Protein AF-A0A2N3F116-F1 (afdb_monomer)

Radius of gyration: 20.77 Å; Cα contacts (8 Å, |Δi|>4): 247; chains: 1; bounding box: 47×61×63 Å

Solvent-accessible surface area (backbone atoms only — not comparable to full-atom values): 10596 Å² total; per-residue (Å²): 145,84,86,78,88,80,83,72,80,72,79,76,73,74,60,69,67,58,58,52,52,49,52,51,50,49,50,43,47,51,48,24,43,50,62,25,57,58,68,47,67,76,59,80,84,47,73,69,34,50,51,39,58,52,40,25,71,45,56,71,64,61,34,40,56,50,24,73,76,51,94,42,44,44,49,46,42,52,53,43,27,62,46,29,78,76,48,43,89,44,69,53,40,49,18,46,56,23,29,52,32,34,40,49,26,25,55,38,35,22,53,29,32,32,72,78,69,36,66,68,51,5,53,51,45,19,48,51,48,39,69,29,68,66,53,38,52,32,6,38,31,51,49,40,63,24,48,27,53,26,22,49,38,39,18,55,34,12,49,57,39,30,78,75,68,59,44,72,70,25,50,49,41,19,54,54,22,45,53,50,13,44,32,27,28,65,74,43,53,57,55,56,50,52,54,52,51,52,51,52,55,56,60,73,76,108

pLDDT: mean 92.96, std 12.32, range [46.56, 98.88]

Mean predicted aligned error: 5.75 Å

Sequence (206 aa):
MIEQDIVTKRQAKSPPYKAVTLALLVAILLLAFGLRVYRLEAQSVWWDEGLAAWAARQDLISSTLWCASDVHPPLYFWMLHFWRLVSGDSEFGLRFLSVGFGVLAVAALYRLGYALADRPTGILAALLLATARFALWWSQEMRMYILAALLATLSLWGLARIWRRGQTRDWALYVVSTIAALYTLYLSVSVLVIENLFVLLLLRRR

Foldseek 3Di:
DPPDDPPPPPPPPDPPVVVVLVVLLVVLLVLLLCLLLVCLVVDDQDDVLVVLLVLLVDPQVVSQVVCVVDQWFRLLSPVLNVQCVPQPSDSSSLLQVLSVLLSLLLVLQLLLLCLVDHNVSSSVRSNCSSPPPVSSVSSSGSALPSVLSNLLSQLSSLLSCCVVPVDPVSVCSNVVSLVSSCNRHVCSVVSVVVSVVVVVVVVVVD

Secondary structure (DSSP, 8-state):
---STT------PPPHHHHHHHHHHHHHHHHHHHHHHTTTTSS---HHHHHHHHHTTS-HHHHHHHHHTSSS-SHHHHHHHHHHHHH-S-HHHHHHHHHHHHHHHHHHHHHHHHHHS-HHHHHHHHHHHHH-HHHHHHHHSSSSHHHHHHHHHHHHHHHHHHHHH--HHHHHHHHHHHHHHHTT-GGGHHHHHHHHHHHHHHHHT-

Structure (mmCIF, N/CA/C/O backbone):
data_AF-A0A2N3F116-F1
#
_entry.id   AF-A0A2N3F116-F1
#
loop_
_atom_site.group_PDB
_atom_site.id
_atom_site.type_symbol
_atom_site.label_atom_id
_atom_site.label_alt_id
_atom_site.label_comp_id
_atom_site.label_asym_id
_atom_site.label_entity_id
_atom_site.label_seq_id
_atom_site.pdbx_PDB_ins_code
_atom_site.Cartn_x
_atom_site.Cartn_y
_atom_site.Cartn_z
_atom_site.occupancy
_atom_site.B_iso_or_equiv
_atom_site.auth_seq_id
_atom_site.auth_comp_id
_atom_site.auth_asym_id
_atom_site.auth_atom_id
_atom_site.pdbx_PDB_model_num
ATOM 1 N N . MET A 1 1 ? -17.902 -44.279 40.296 1.00 46.56 1 MET A N 1
ATOM 2 C CA . MET A 1 1 ? -18.921 -43.801 39.331 1.00 46.56 1 MET A CA 1
ATOM 3 C C . MET A 1 1 ? -18.875 -42.271 39.240 1.00 46.56 1 MET A C 1
ATOM 5 O O . MET A 1 1 ? -19.883 -41.611 39.428 1.00 46.56 1 MET A O 1
ATOM 9 N N . ILE A 1 2 ? -17.683 -41.700 39.030 1.00 49.59 2 ILE A N 1
ATOM 10 C CA . ILE A 1 2 ? -17.437 -40.249 38.938 1.00 49.59 2 ILE A CA 1
ATOM 11 C C . ILE A 1 2 ? -16.247 -40.081 37.983 1.00 49.59 2 ILE A C 1
ATOM 13 O O . ILE A 1 2 ? -15.157 -39.745 38.420 1.00 49.59 2 ILE A O 1
ATOM 17 N N . GLU A 1 3 ? -16.378 -40.478 36.713 1.00 47.84 3 GLU A N 1
ATOM 18 C CA . GLU A 1 3 ? -15.232 -40.366 35.789 1.00 47.84 3 GLU A CA 1
ATOM 19 C C . GLU A 1 3 ? -15.583 -40.414 34.292 1.00 47.84 3 GLU A C 1
ATOM 21 O O . GLU A 1 3 ? -14.821 -40.949 33.493 1.00 47.84 3 GLU A O 1
ATOM 26 N N . GLN A 1 4 ? -16.733 -39.871 33.870 1.00 48.75 4 GLN A N 1
ATOM 27 C CA . GLN A 1 4 ? -17.063 -39.823 32.430 1.00 48.75 4 GLN A CA 1
ATOM 28 C C . GLN A 1 4 ? -17.540 -38.468 31.880 1.00 48.75 4 GLN A C 1
ATOM 30 O O . GLN A 1 4 ? -17.695 -38.338 30.669 1.00 48.75 4 GLN A O 1
ATOM 35 N N . ASP A 1 5 ? -17.646 -37.411 32.690 1.00 50.16 5 ASP A N 1
ATOM 36 C CA . ASP A 1 5 ? -18.239 -36.138 32.231 1.00 50.16 5 ASP A CA 1
ATOM 37 C C . ASP A 1 5 ? -17.260 -35.100 31.641 1.00 50.16 5 ASP A C 1
ATOM 39 O O . ASP A 1 5 ? -17.660 -33.979 31.328 1.00 50.16 5 ASP A O 1
ATOM 43 N N . ILE A 1 6 ? -15.977 -35.427 31.435 1.00 48.91 6 ILE A N 1
ATOM 44 C CA . ILE A 1 6 ? -14.959 -34.405 31.089 1.00 48.91 6 ILE A CA 1
ATOM 45 C C . ILE A 1 6 ? -14.565 -34.365 29.594 1.00 48.91 6 ILE A C 1
ATOM 47 O O . ILE A 1 6 ? -13.941 -33.400 29.151 1.00 48.91 6 ILE A O 1
ATOM 51 N N . VAL A 1 7 ? -14.981 -35.311 28.742 1.00 46.75 7 VAL A N 1
ATOM 52 C CA . VAL A 1 7 ? -14.446 -35.407 27.356 1.00 46.75 7 VAL A CA 1
ATOM 53 C C . VAL A 1 7 ? -15.463 -35.075 26.257 1.00 46.75 7 VAL A C 1
ATOM 55 O O . VAL A 1 7 ? -15.387 -35.583 25.146 1.00 46.75 7 VAL A O 1
ATOM 58 N N . THR A 1 8 ? -16.367 -34.124 26.501 1.00 47.78 8 THR A N 1
ATOM 59 C CA . THR A 1 8 ? -17.127 -33.498 25.402 1.00 47.78 8 THR A CA 1
ATOM 60 C C . THR A 1 8 ? -16.839 -32.004 25.347 1.00 47.78 8 THR A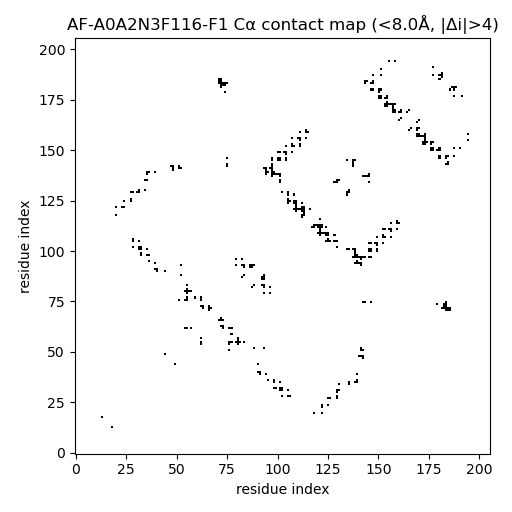 C 1
ATOM 62 O O . THR A 1 8 ? -17.684 -31.162 25.648 1.00 47.78 8 THR A O 1
ATOM 65 N N . LYS A 1 9 ? -15.614 -31.647 24.928 1.00 47.75 9 LYS A N 1
ATOM 66 C CA . LYS A 1 9 ? -15.329 -30.310 24.387 1.00 47.75 9 LYS A CA 1
ATOM 67 C C . LYS A 1 9 ? -16.269 -30.093 23.202 1.00 47.75 9 LYS A C 1
ATOM 69 O O . LYS A 1 9 ? -15.971 -30.501 22.082 1.00 47.75 9 LYS A O 1
ATOM 74 N N . ARG A 1 10 ? -17.421 -29.462 23.455 1.00 47.41 10 ARG A N 1
ATOM 75 C CA . ARG A 1 10 ? -18.308 -28.919 22.425 1.00 47.41 10 ARG A CA 1
ATOM 76 C C . ARG A 1 10 ? -17.440 -28.135 21.448 1.00 47.41 10 ARG A C 1
ATOM 78 O O . ARG A 1 10 ? -16.910 -27.080 21.793 1.00 47.41 10 ARG A O 1
ATOM 85 N N . GLN A 1 11 ? -17.308 -28.652 20.231 1.00 49.34 11 GLN A N 1
ATOM 86 C CA . GLN A 1 11 ? -16.913 -27.859 19.080 1.00 49.34 11 GLN A CA 1
ATOM 87 C C . GLN A 1 11 ? -17.940 -26.733 18.968 1.00 49.34 11 GLN A C 1
ATOM 89 O O . GLN A 1 11 ? -19.042 -26.927 18.454 1.00 49.34 11 GLN A O 1
ATOM 94 N N . ALA A 1 12 ? -17.630 -25.571 19.538 1.00 56.34 12 ALA A N 1
ATOM 95 C CA . ALA A 1 12 ? -18.472 -24.400 19.415 1.00 56.34 12 ALA A CA 1
ATOM 96 C C . ALA A 1 12 ? -18.451 -23.990 17.939 1.00 56.34 12 ALA A C 1
ATOM 98 O O . ALA A 1 12 ? -17.537 -23.293 17.496 1.00 56.34 12 ALA A O 1
ATOM 99 N N . LYS A 1 13 ? -19.428 -24.480 17.161 1.00 59.25 13 LYS A N 1
ATOM 100 C CA . LYS A 1 13 ? -19.654 -24.036 15.786 1.00 59.25 13 LYS A CA 1
ATOM 101 C C . LYS A 1 13 ? -19.684 -22.511 15.807 1.00 59.25 13 LYS A C 1
ATOM 103 O O . LYS A 1 13 ? -20.425 -21.907 16.583 1.00 59.25 13 LYS A O 1
ATOM 108 N N . SER A 1 14 ? -18.833 -21.899 14.988 1.00 61.53 14 SER A N 1
ATOM 109 C CA . SER A 1 14 ? -18.809 -20.455 14.784 1.00 61.53 14 SER A CA 1
ATOM 110 C C . SER A 1 14 ? -20.238 -19.949 14.579 1.00 61.53 14 SER A C 1
ATOM 112 O O . SER A 1 14 ? -20.957 -20.541 13.774 1.00 61.53 14 SER A O 1
ATOM 114 N N . PRO A 1 15 ? -20.670 -18.872 15.257 1.00 66.94 15 PRO A N 1
ATOM 115 C CA . PRO A 1 15 ? -22.005 -18.343 15.033 1.00 66.94 15 PRO A CA 1
ATOM 116 C C . PRO A 1 15 ? -22.179 -17.972 13.548 1.00 66.94 15 PRO A C 1
ATOM 118 O O . PRO A 1 15 ? -21.219 -17.496 12.927 1.00 66.94 15 PRO A O 1
ATOM 121 N N . PRO A 1 16 ? -23.377 -18.177 12.972 1.00 73.56 16 PRO A N 1
ATOM 122 C CA . PRO A 1 16 ? -23.607 -18.173 11.523 1.00 73.56 16 PRO A CA 1
ATOM 123 C C . PRO A 1 16 ? -23.170 -16.870 10.838 1.00 73.56 16 PRO A C 1
ATOM 125 O O . PRO A 1 16 ? -22.657 -16.894 9.721 1.00 73.56 16 PRO A O 1
ATOM 128 N N . TYR A 1 17 ? -23.242 -15.734 11.541 1.00 77.94 17 TYR A N 1
ATOM 129 C CA . TYR A 1 17 ? -22.807 -14.437 11.016 1.00 77.94 17 TYR A CA 1
ATOM 130 C C . TYR A 1 17 ? -21.306 -14.375 10.666 1.00 77.94 17 TYR A C 1
ATOM 132 O O . TYR A 1 17 ? -20.912 -13.600 9.791 1.00 77.94 17 TYR A O 1
ATOM 140 N N . LYS A 1 18 ? -20.444 -15.175 11.319 1.00 85.38 18 LYS A N 1
ATOM 141 C CA . LYS A 1 18 ? -19.001 -15.212 11.008 1.00 85.38 18 LYS A CA 1
ATOM 142 C C . LYS A 1 18 ? -18.745 -15.843 9.643 1.00 85.38 18 LYS A C 1
ATOM 144 O O . LYS A 1 18 ? -17.894 -15.345 8.914 1.00 85.38 18 LYS A O 1
ATOM 149 N N . ALA A 1 19 ? -19.485 -16.901 9.308 1.00 89.25 19 ALA A N 1
ATOM 150 C CA . ALA A 1 19 ? -19.383 -17.565 8.013 1.00 89.25 19 ALA A CA 1
ATOM 151 C C . ALA A 1 19 ? -1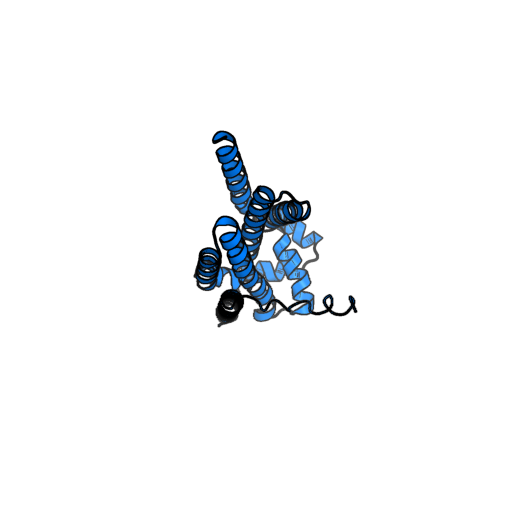9.841 -16.631 6.886 1.00 89.25 19 ALA A C 1
ATOM 153 O O . ALA A 1 19 ? -19.137 -16.487 5.892 1.00 89.25 19 ALA A O 1
ATOM 154 N N . VAL A 1 20 ? -20.949 -15.911 7.095 1.00 93.06 20 VAL A N 1
ATOM 155 C CA . VAL A 1 20 ? -21.448 -14.911 6.138 1.00 93.06 20 VAL A CA 1
ATOM 156 C C . VAL A 1 20 ? -20.442 -13.775 5.940 1.00 93.06 20 VAL A C 1
ATOM 158 O O . VAL A 1 20 ? -20.120 -13.436 4.809 1.00 93.06 20 VAL A O 1
ATOM 161 N N . THR A 1 21 ? -19.880 -13.221 7.022 1.00 93.38 21 THR A N 1
ATOM 162 C CA . THR A 1 21 ? -18.876 -12.143 6.917 1.00 93.38 21 THR A CA 1
ATOM 163 C C . THR A 1 21 ? -17.630 -12.607 6.164 1.00 93.38 21 THR A C 1
ATOM 165 O O . THR A 1 21 ? -17.096 -11.866 5.343 1.00 93.38 21 THR A O 1
ATOM 168 N N . LEU A 1 22 ? -17.162 -13.830 6.430 1.00 95.19 22 LEU A N 1
ATOM 169 C CA . LEU A 1 22 ? -16.017 -14.397 5.724 1.00 95.19 22 LEU A CA 1
ATOM 170 C C . LEU A 1 22 ? -16.325 -14.598 4.237 1.00 95.19 22 LEU A C 1
ATOM 172 O O . LEU A 1 22 ? -15.518 -14.196 3.408 1.00 95.19 22 LEU A O 1
ATOM 176 N N . ALA A 1 23 ? -17.486 -15.166 3.902 1.00 97.00 23 ALA A N 1
ATOM 177 C CA . ALA A 1 23 ? -1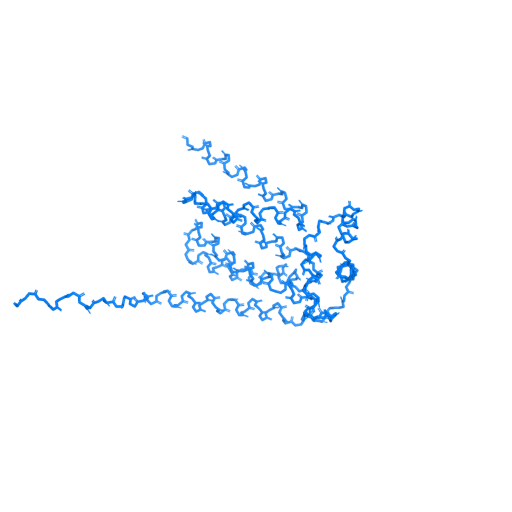7.910 -15.353 2.518 1.00 97.00 23 ALA A CA 1
ATOM 178 C C . ALA A 1 23 ? -18.001 -14.015 1.767 1.00 97.00 23 ALA A C 1
ATOM 180 O O . ALA A 1 23 ? -17.489 -13.903 0.656 1.00 97.00 23 ALA A O 1
ATOM 181 N N . LEU A 1 24 ? -18.568 -12.981 2.399 1.00 97.69 24 LEU A N 1
ATOM 182 C CA . LEU A 1 24 ? -18.622 -11.629 1.838 1.00 97.69 24 LEU A CA 1
ATOM 183 C C . LEU A 1 24 ? -17.227 -11.037 1.630 1.00 97.69 24 LEU A C 1
ATOM 185 O O . LEU A 1 24 ? -16.950 -10.496 0.566 1.00 97.69 24 LEU A O 1
ATOM 189 N N . LEU A 1 25 ? -16.332 -11.159 2.613 1.00 98.06 25 LEU A N 1
ATOM 190 C CA . LEU A 1 25 ? -14.963 -10.666 2.475 1.00 98.06 25 LEU A CA 1
ATOM 191 C C . LEU A 1 25 ? -14.220 -11.389 1.346 1.00 98.06 25 LEU A C 1
ATOM 193 O O . LEU A 1 25 ? -13.549 -10.739 0.552 1.00 98.06 25 LEU A O 1
ATOM 197 N N . VAL A 1 26 ? -14.360 -12.713 1.242 1.00 98.44 26 VAL A N 1
ATOM 198 C CA . VAL A 1 26 ? -13.775 -13.498 0.146 1.00 98.44 26 VAL A CA 1
ATOM 199 C C . VAL A 1 26 ? -14.337 -13.037 -1.196 1.00 98.44 26 VAL A C 1
ATOM 201 O O . VAL A 1 26 ? -13.559 -12.786 -2.111 1.00 98.44 26 VAL A O 1
ATOM 204 N N . ALA A 1 27 ? -15.652 -12.842 -1.307 1.00 98.62 27 ALA A N 1
ATOM 205 C CA . ALA A 1 27 ? -16.271 -12.323 -2.524 1.00 98.62 27 ALA A CA 1
ATOM 206 C C . ALA A 1 27 ? -15.733 -10.930 -2.899 1.00 98.62 27 ALA A C 1
ATOM 208 O O . ALA A 1 27 ? -15.421 -10.693 -4.062 1.00 98.62 27 ALA A O 1
ATOM 209 N N . ILE A 1 28 ? -15.547 -10.032 -1.925 1.00 98.81 28 ILE A N 1
ATOM 210 C CA . ILE A 1 28 ? -14.960 -8.700 -2.147 1.00 98.81 28 ILE A CA 1
ATOM 211 C C . ILE A 1 28 ? -13.501 -8.801 -2.595 1.00 98.81 28 ILE A C 1
ATOM 213 O O . ILE A 1 28 ? -13.097 -8.069 -3.491 1.00 98.81 28 ILE A O 1
ATOM 217 N N . LEU A 1 29 ? -12.702 -9.696 -2.011 1.00 98.81 29 LEU A N 1
ATOM 218 C CA . LEU A 1 29 ? -11.304 -9.882 -2.411 1.00 98.81 29 LEU A CA 1
ATOM 219 C C . LEU A 1 29 ? -11.185 -10.504 -3.807 1.00 98.81 29 LEU A C 1
ATOM 221 O O . LEU A 1 29 ? -10.326 -10.087 -4.580 1.00 98.81 29 LEU A O 1
ATOM 225 N N . LEU A 1 30 ? -12.070 -11.440 -4.158 1.00 98.75 30 LEU A N 1
ATOM 226 C CA . LEU A 1 30 ? -12.156 -11.998 -5.509 1.00 98.75 30 LEU A CA 1
ATOM 227 C C . LEU A 1 30 ? -12.594 -10.939 -6.524 1.00 98.75 30 LEU A C 1
ATOM 229 O O . LEU A 1 30 ? -11.992 -10.839 -7.590 1.00 98.75 30 LEU A O 1
ATOM 233 N N . LEU A 1 31 ? -13.579 -10.105 -6.179 1.00 98.75 31 LEU A N 1
ATOM 234 C CA . LEU A 1 31 ? -13.972 -8.952 -6.987 1.00 98.75 31 LEU A CA 1
ATOM 235 C C . LEU A 1 31 ? -12.797 -7.981 -7.158 1.00 98.75 31 LEU A C 1
ATOM 237 O O . LEU A 1 31 ? -12.485 -7.582 -8.276 1.00 98.75 31 LEU A O 1
ATOM 241 N N . ALA A 1 32 ? -12.114 -7.631 -6.066 1.00 98.75 32 ALA A N 1
ATOM 242 C CA . ALA A 1 32 ? -10.963 -6.736 -6.079 1.00 98.75 32 ALA A CA 1
ATOM 243 C C . ALA A 1 32 ? -9.841 -7.266 -6.976 1.00 98.75 32 ALA A C 1
ATOM 245 O O . ALA A 1 32 ? -9.267 -6.488 -7.736 1.00 98.75 32 ALA A O 1
ATOM 246 N N . PHE A 1 33 ? -9.546 -8.566 -6.896 1.00 98.81 33 PHE A N 1
ATOM 247 C CA . PHE A 1 33 ? -8.572 -9.242 -7.747 1.00 98.81 33 PHE A CA 1
ATOM 248 C C . PHE A 1 33 ? -9.010 -9.230 -9.213 1.00 98.81 33 PHE A C 1
ATOM 250 O O . PHE A 1 33 ? -8.260 -8.765 -10.067 1.00 98.81 33 PHE A O 1
ATOM 257 N N . GLY A 1 34 ? -10.244 -9.655 -9.499 1.00 98.69 34 GLY A N 1
ATOM 258 C CA . GLY A 1 34 ? -10.789 -9.700 -10.854 1.00 98.69 34 GLY A CA 1
ATOM 259 C C . GLY A 1 34 ? -10.761 -8.335 -11.538 1.00 98.69 34 GLY A C 1
ATOM 260 O O . GLY A 1 34 ? -10.272 -8.227 -12.658 1.00 98.69 34 GLY A O 1
ATOM 261 N N . LEU A 1 35 ? -11.187 -7.276 -10.844 1.00 98.56 35 LEU A N 1
ATOM 262 C CA . LEU A 1 35 ? -11.152 -5.908 -11.373 1.00 98.56 35 LEU A CA 1
ATOM 263 C C . LEU A 1 35 ? -9.728 -5.405 -11.640 1.00 98.56 35 LEU A C 1
ATOM 265 O O . LEU A 1 35 ? -9.529 -4.636 -12.573 1.00 98.56 35 LEU A O 1
ATOM 269 N N . ARG A 1 36 ? -8.742 -5.823 -10.837 1.00 98.31 36 ARG A N 1
ATOM 270 C CA . ARG A 1 36 ? -7.337 -5.411 -10.992 1.00 98.31 36 ARG A CA 1
ATOM 271 C C . ARG A 1 36 ? -6.617 -6.195 -12.083 1.00 98.31 36 ARG A C 1
ATOM 273 O O . ARG A 1 36 ? -5.750 -5.639 -12.738 1.00 98.31 36 ARG A O 1
ATOM 280 N N . VAL A 1 37 ? -6.986 -7.447 -12.330 1.00 98.25 37 VAL A N 1
ATOM 281 C CA . VAL A 1 37 ? -6.425 -8.241 -13.438 1.00 98.25 37 VAL A CA 1
ATOM 282 C C . VAL A 1 37 ? -7.131 -7.941 -14.765 1.00 98.25 37 VAL A C 1
ATOM 284 O O . VAL A 1 37 ? -6.534 -8.077 -15.832 1.00 98.25 37 VAL A O 1
ATOM 287 N N . TYR A 1 38 ? -8.393 -7.504 -14.724 1.00 97.81 38 TYR A N 1
ATOM 288 C CA . TYR A 1 38 ? -9.165 -7.199 -15.922 1.00 97.81 38 TYR A CA 1
ATOM 289 C C . TYR A 1 38 ? -8.458 -6.153 -16.789 1.00 97.81 38 TYR A C 1
ATOM 291 O O . TYR A 1 38 ? -8.295 -5.002 -16.386 1.00 97.81 38 TYR A O 1
ATOM 299 N N . ARG A 1 39 ? -8.078 -6.561 -18.007 1.00 95.69 39 ARG A N 1
ATOM 300 C CA . ARG A 1 39 ? -7.399 -5.713 -18.998 1.00 95.69 39 ARG A CA 1
ATOM 301 C C . ARG A 1 39 ? -6.057 -5.132 -18.518 1.00 95.69 39 ARG A C 1
ATOM 303 O O . ARG A 1 39 ? -5.694 -4.037 -18.936 1.00 95.69 39 ARG A O 1
ATOM 310 N N . LEU A 1 40 ? -5.300 -5.882 -17.711 1.00 96.12 40 LEU A N 1
ATOM 311 C CA . LEU A 1 40 ? -4.006 -5.447 -17.160 1.00 96.12 40 LEU A CA 1
ATOM 312 C C . LEU A 1 40 ? -2.969 -5.022 -18.223 1.00 96.12 40 LEU A C 1
ATOM 314 O O . LEU A 1 40 ? -2.139 -4.164 -17.951 1.00 96.12 40 LEU A O 1
ATOM 318 N N . GLU A 1 41 ? -3.033 -5.572 -19.438 1.00 94.56 41 GLU A N 1
ATOM 319 C CA . GLU A 1 41 ? -2.139 -5.229 -20.566 1.00 94.56 41 GLU A CA 1
ATOM 320 C C . GLU A 1 41 ? -2.781 -4.279 -21.589 1.00 94.56 41 GLU A C 1
ATOM 322 O O . GLU A 1 41 ? -2.203 -3.973 -22.624 1.00 94.56 41 GLU A O 1
ATOM 327 N N . ALA A 1 42 ? -4.007 -3.803 -21.352 1.00 92.12 42 ALA A N 1
ATOM 328 C CA . ALA A 1 42 ? -4.724 -3.036 -22.371 1.00 92.12 42 ALA A CA 1
ATOM 329 C C . ALA A 1 42 ? -4.200 -1.606 -22.566 1.00 92.12 42 ALA A C 1
ATOM 331 O O . ALA A 1 42 ? -4.646 -0.924 -23.489 1.00 92.12 42 ALA A O 1
ATOM 332 N N . GLN A 1 43 ? -3.343 -1.115 -21.674 1.00 89.88 43 GLN A N 1
ATOM 333 C CA . GLN A 1 43 ? -2.678 0.180 -21.794 1.00 89.88 43 GLN A CA 1
ATOM 334 C C . GLN A 1 43 ? -1.193 -0.054 -22.044 1.00 89.88 43 GLN A C 1
ATOM 336 O O . GLN A 1 43 ? -0.565 -0.803 -21.294 1.00 89.88 43 GLN A O 1
ATOM 341 N N . SER A 1 44 ? -0.638 0.610 -23.058 1.00 93.69 44 SER A N 1
ATOM 342 C CA . SER A 1 44 ? 0.800 0.588 -23.326 1.00 93.69 44 SER A CA 1
ATOM 343 C C . SER A 1 44 ? 1.586 1.086 -22.115 1.00 93.69 44 SER A C 1
ATOM 345 O O . SER A 1 44 ? 1.136 1.987 -21.404 1.00 93.69 44 SER A O 1
ATOM 347 N N . VAL A 1 45 ? 2.777 0.529 -21.905 1.00 95.38 45 VAL A N 1
ATOM 348 C CA . VAL A 1 45 ? 3.743 1.042 -20.927 1.00 95.38 45 VAL A CA 1
ATOM 349 C C . VAL A 1 45 ? 4.063 2.500 -21.244 1.00 95.38 45 VAL A C 1
ATOM 351 O O . VAL A 1 45 ? 4.561 2.824 -22.324 1.00 95.38 45 VAL A O 1
ATOM 354 N N . TRP A 1 46 ? 3.768 3.385 -20.296 1.00 95.38 46 TRP A N 1
ATOM 355 C CA . TRP A 1 46 ? 4.103 4.803 -20.394 1.00 95.38 46 TRP A CA 1
ATOM 356 C C . TRP A 1 46 ? 5.450 5.094 -19.730 1.00 95.38 46 TRP A C 1
ATOM 358 O O . TRP A 1 46 ? 6.081 4.209 -19.151 1.00 95.38 46 TRP A O 1
ATOM 368 N N . TRP A 1 47 ? 5.907 6.341 -19.836 1.00 96.00 47 TRP A N 1
ATOM 369 C CA . TRP A 1 47 ? 7.254 6.763 -19.443 1.00 96.00 47 TRP A CA 1
ATOM 370 C C . TRP A 1 47 ? 7.680 6.277 -18.047 1.00 96.00 47 TRP A C 1
ATOM 372 O O . TRP A 1 47 ? 8.711 5.621 -17.897 1.00 96.00 47 TRP A O 1
ATOM 382 N N . ASP A 1 48 ? 6.844 6.525 -17.040 1.00 95.19 48 ASP A N 1
ATOM 383 C CA . ASP A 1 48 ? 7.121 6.191 -15.642 1.00 95.19 48 ASP A CA 1
ATOM 384 C C . ASP A 1 48 ? 7.169 4.682 -15.369 1.00 95.19 48 ASP A C 1
ATOM 386 O O . ASP A 1 48 ? 7.934 4.217 -14.517 1.00 95.19 48 ASP A O 1
ATOM 390 N N . GLU A 1 49 ? 6.359 3.902 -16.084 1.00 97.00 49 GLU A N 1
ATOM 391 C CA . GLU A 1 49 ? 6.438 2.445 -16.039 1.00 97.00 49 GLU A CA 1
ATOM 392 C C . GLU A 1 49 ? 7.707 1.962 -16.752 1.00 97.00 49 GLU A C 1
ATOM 394 O O . GLU A 1 49 ? 8.432 1.128 -16.218 1.00 97.00 49 GLU A O 1
ATOM 399 N N . GLY A 1 50 ? 8.061 2.535 -17.904 1.00 96.94 50 GLY A N 1
ATOM 400 C CA . GLY A 1 50 ? 9.31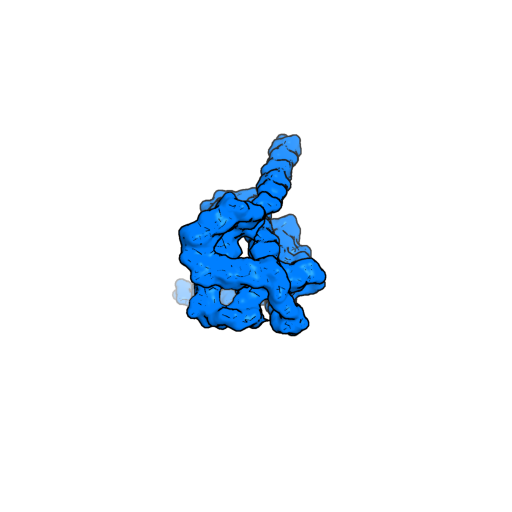8 2.232 -18.592 1.00 96.94 50 GLY A CA 1
ATOM 401 C C . GLY A 1 50 ? 10.539 2.401 -17.679 1.00 96.94 50 GLY A C 1
ATOM 402 O O . GLY A 1 50 ? 11.392 1.510 -17.615 1.00 96.94 50 GLY A O 1
ATOM 403 N N . LEU A 1 51 ? 10.577 3.488 -16.902 1.00 96.12 51 LEU A N 1
ATOM 404 C CA . LEU A 1 51 ? 11.610 3.731 -15.890 1.00 96.12 51 LEU A CA 1
ATOM 405 C C . LEU A 1 51 ? 11.588 2.691 -14.765 1.00 96.12 51 LEU A C 1
ATOM 407 O O . LEU A 1 51 ? 12.646 2.197 -14.382 1.00 96.12 51 LEU A O 1
ATOM 411 N N . ALA A 1 52 ? 10.411 2.304 -14.265 1.00 97.06 52 ALA A N 1
ATOM 412 C CA . ALA A 1 52 ? 10.300 1.254 -13.253 1.00 97.06 52 ALA A CA 1
ATOM 413 C C . ALA A 1 52 ? 10.811 -0.103 -13.774 1.00 97.06 52 ALA A C 1
ATOM 415 O O . ALA A 1 52 ? 11.582 -0.781 -13.090 1.00 97.06 52 ALA A O 1
ATOM 416 N N . ALA A 1 53 ? 10.449 -0.472 -15.008 1.00 97.50 53 ALA A N 1
ATOM 417 C CA . ALA A 1 53 ? 10.949 -1.678 -15.661 1.00 97.50 53 ALA A CA 1
ATOM 418 C C . ALA A 1 53 ? 12.464 -1.632 -15.861 1.00 97.50 53 ALA A C 1
ATOM 420 O O . ALA A 1 53 ? 13.116 -2.658 -15.657 1.00 97.50 53 ALA A O 1
ATOM 421 N N . TRP A 1 54 ? 13.025 -0.486 -16.258 1.00 97.25 54 TRP A N 1
ATOM 422 C CA . TRP A 1 54 ? 14.469 -0.296 -16.394 1.00 97.25 54 TRP A CA 1
ATOM 423 C C . TRP A 1 54 ? 15.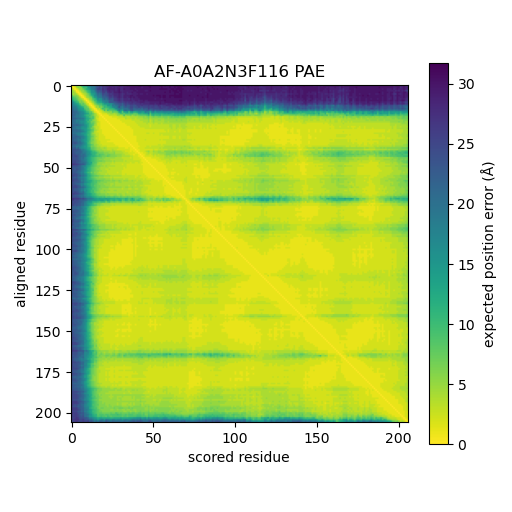188 -0.395 -15.044 1.00 97.25 54 TRP A C 1
ATOM 425 O O . TRP A 1 54 ? 16.151 -1.155 -14.937 1.00 97.25 54 TRP A O 1
ATOM 435 N N . ALA A 1 55 ? 14.693 0.291 -14.010 1.00 97.06 55 ALA A N 1
ATOM 436 C CA . ALA A 1 55 ? 15.269 0.287 -12.665 1.00 97.06 55 ALA A CA 1
ATOM 437 C C . ALA A 1 55 ? 15.290 -1.126 -12.071 1.00 97.06 55 ALA A C 1
ATOM 439 O O . ALA A 1 55 ? 16.299 -1.562 -11.527 1.00 97.06 55 ALA A O 1
ATOM 440 N N . ALA A 1 56 ? 14.223 -1.900 -12.278 1.00 96.94 56 ALA A N 1
ATOM 441 C CA . ALA A 1 56 ? 14.157 -3.287 -11.833 1.00 96.94 56 ALA A CA 1
ATOM 442 C C . ALA A 1 56 ? 15.121 -4.241 -12.574 1.00 96.94 56 ALA A C 1
ATOM 444 O O . ALA A 1 56 ? 15.224 -5.399 -12.177 1.00 96.94 56 ALA A O 1
ATOM 445 N N . ARG A 1 57 ? 15.793 -3.818 -13.660 1.00 97.25 57 ARG A N 1
ATOM 446 C CA . ARG A 1 57 ? 16.893 -4.583 -14.294 1.00 97.25 57 ARG A CA 1
ATOM 447 C C . ARG A 1 57 ? 18.261 -4.242 -13.708 1.00 97.25 57 ARG A C 1
ATOM 449 O O . ARG A 1 57 ? 19.208 -4.982 -13.949 1.00 97.25 57 ARG A O 1
ATOM 456 N N . GLN A 1 58 ? 18.370 -3.133 -12.984 1.00 97.06 58 GLN A N 1
ATOM 457 C CA . GLN A 1 58 ? 19.613 -2.727 -12.341 1.00 97.06 58 GLN A CA 1
ATOM 458 C C . GLN A 1 58 ? 19.832 -3.536 -11.061 1.00 97.06 58 GLN A C 1
ATOM 460 O O . GLN A 1 58 ? 18.888 -4.093 -10.493 1.00 97.06 58 GLN A O 1
ATOM 465 N N . ASP A 1 59 ? 21.075 -3.584 -10.587 1.00 96.50 59 ASP A N 1
ATOM 466 C CA . ASP A 1 59 ? 21.356 -4.045 -9.232 1.00 96.50 59 ASP A CA 1
ATOM 467 C C . ASP A 1 59 ? 20.805 -3.053 -8.189 1.00 96.50 59 ASP A C 1
ATOM 469 O O . ASP A 1 59 ? 20.504 -1.889 -8.483 1.00 96.50 59 ASP A O 1
ATOM 473 N N . LEU A 1 60 ? 20.673 -3.515 -6.943 1.00 96.75 60 LEU A N 1
ATOM 474 C CA . LEU A 1 60 ? 20.064 -2.715 -5.881 1.00 96.75 60 LEU A CA 1
ATOM 475 C C . LEU A 1 60 ? 20.836 -1.423 -5.600 1.00 96.75 60 LEU A C 1
ATOM 477 O O . LEU A 1 60 ? 20.201 -0.417 -5.288 1.00 96.75 60 LEU A O 1
ATOM 481 N N . ILE A 1 61 ? 22.167 -1.416 -5.710 1.00 97.12 61 ILE A N 1
ATOM 482 C CA . ILE A 1 61 ? 22.984 -0.231 -5.420 1.00 97.12 61 ILE A CA 1
ATOM 483 C C . ILE A 1 61 ? 22.759 0.805 -6.515 1.00 97.12 61 ILE A C 1
ATOM 485 O O . ILE A 1 61 ? 22.389 1.937 -6.204 1.00 97.12 61 ILE A O 1
ATOM 489 N N . SER A 1 62 ? 22.888 0.412 -7.781 1.00 96.50 62 SER A N 1
ATOM 490 C CA . SER A 1 62 ? 22.652 1.301 -8.924 1.00 96.50 62 SER A CA 1
ATOM 491 C C . SER A 1 62 ? 21.232 1.867 -8.919 1.00 96.50 62 SER A C 1
ATOM 493 O O . SER A 1 62 ? 21.051 3.077 -9.060 1.00 96.50 62 SER A O 1
ATOM 495 N N . SER A 1 63 ? 20.220 1.030 -8.656 1.00 95.38 63 SER A N 1
ATOM 496 C CA . SER A 1 63 ? 18.833 1.490 -8.513 1.00 95.38 63 SER A CA 1
ATOM 497 C C . SER A 1 63 ? 18.670 2.473 -7.351 1.00 95.38 63 SER A C 1
ATOM 499 O O . SER A 1 63 ? 17.896 3.420 -7.466 1.00 95.38 63 SER A O 1
ATOM 501 N N . THR A 1 64 ? 19.376 2.267 -6.236 1.00 96.19 64 THR A N 1
ATOM 502 C CA . THR A 1 64 ? 19.309 3.152 -5.061 1.00 96.19 64 THR A CA 1
ATOM 503 C C . THR A 1 64 ? 19.961 4.496 -5.334 1.00 96.19 64 THR A C 1
ATOM 505 O O . THR A 1 64 ? 19.391 5.523 -4.978 1.00 96.19 64 THR A O 1
ATOM 508 N N . LEU A 1 65 ? 21.130 4.503 -5.975 1.00 96.19 65 LEU A N 1
ATOM 509 C CA . LEU A 1 65 ? 21.833 5.729 -6.345 1.00 96.19 65 LEU A CA 1
ATOM 510 C C . LEU A 1 65 ? 21.013 6.551 -7.338 1.00 96.19 65 LEU A C 1
ATOM 512 O O . LEU A 1 65 ? 20.884 7.758 -7.158 1.00 96.19 65 LEU A O 1
ATOM 516 N N . TRP A 1 66 ? 20.388 5.891 -8.318 1.00 95.38 66 TRP A N 1
ATOM 517 C CA . TRP A 1 66 ? 19.441 6.542 -9.217 1.00 95.38 66 TRP A CA 1
ATOM 518 C C . TRP A 1 66 ? 18.257 7.148 -8.449 1.00 95.38 66 TRP A C 1
ATOM 520 O O . TRP A 1 66 ? 18.012 8.344 -8.575 1.00 95.38 66 TRP A O 1
ATOM 530 N N . CYS A 1 67 ? 17.593 6.375 -7.582 1.00 94.69 67 CYS A N 1
ATOM 531 C CA . CYS A 1 67 ? 16.485 6.866 -6.751 1.00 94.69 67 CYS A CA 1
ATOM 532 C C . CYS A 1 67 ? 16.889 8.059 -5.871 1.00 94.69 67 CYS A C 1
ATOM 534 O O . CYS A 1 67 ? 16.125 9.006 -5.733 1.00 94.69 67 CYS A O 1
ATOM 536 N N . ALA A 1 68 ? 18.093 8.035 -5.291 1.00 93.38 68 ALA A N 1
ATOM 537 C CA . ALA A 1 68 ? 18.616 9.123 -4.466 1.00 93.38 68 ALA A CA 1
ATOM 538 C C . ALA A 1 68 ? 18.873 10.415 -5.263 1.00 93.38 68 ALA A C 1
ATOM 540 O O . ALA A 1 68 ? 18.883 11.497 -4.681 1.00 93.38 68 ALA A O 1
ATOM 541 N N . SER A 1 69 ? 19.077 10.299 -6.577 1.00 92.56 69 SER A N 1
ATOM 542 C CA . SER A 1 69 ? 19.171 11.427 -7.512 1.00 92.56 69 SER A CA 1
ATOM 543 C C . SER A 1 69 ? 17.835 11.806 -8.172 1.00 92.56 69 SER A C 1
ATOM 545 O O . SER A 1 69 ? 17.801 12.741 -8.970 1.00 92.56 69 SER A O 1
ATOM 547 N N . ASP A 1 70 ? 16.750 11.100 -7.847 1.00 88.75 70 ASP A N 1
ATOM 548 C CA . ASP A 1 70 ? 15.404 11.267 -8.407 1.00 88.75 70 ASP A CA 1
ATOM 549 C C . ASP A 1 70 ? 14.390 11.582 -7.277 1.00 88.75 70 ASP A C 1
ATOM 551 O O . ASP A 1 70 ? 14.748 11.839 -6.127 1.00 88.75 70 ASP A O 1
ATOM 555 N N . VAL A 1 71 ? 13.096 11.607 -7.590 1.00 87.81 71 VAL A N 1
ATOM 556 C CA . VAL A 1 71 ? 12.007 12.046 -6.708 1.00 87.81 71 VAL A CA 1
ATOM 557 C C . VAL A 1 71 ? 11.310 10.892 -5.974 1.00 87.81 71 VAL A C 1
ATOM 559 O O . VAL A 1 71 ? 10.305 11.114 -5.295 1.00 87.81 71 VAL A O 1
ATOM 562 N N . HIS A 1 72 ? 11.817 9.659 -6.091 1.00 91.69 72 HIS A N 1
ATOM 563 C CA . HIS A 1 72 ? 11.173 8.463 -5.544 1.00 91.69 72 HIS A CA 1
ATOM 564 C C . HIS A 1 72 ? 12.143 7.582 -4.746 1.00 91.69 72 HIS A C 1
ATOM 566 O O . HIS A 1 72 ? 13.203 7.231 -5.258 1.00 91.69 72 HIS A O 1
ATOM 572 N N . PRO A 1 73 ? 11.775 7.154 -3.525 1.00 96.25 73 PRO A N 1
ATOM 573 C CA . PRO A 1 73 ? 12.596 6.239 -2.745 1.00 96.25 73 PRO A CA 1
ATOM 574 C C . PRO A 1 73 ? 12.497 4.778 -3.246 1.00 96.25 73 PRO A C 1
ATOM 576 O O . PRO A 1 73 ? 11.589 4.425 -4.005 1.00 96.25 73 PRO A O 1
ATOM 579 N N . PRO A 1 74 ? 13.449 3.907 -2.860 1.00 97.25 74 PRO A N 1
ATOM 580 C CA . PRO A 1 74 ? 13.799 2.755 -3.687 1.00 97.25 74 PRO A CA 1
ATOM 581 C C . PRO A 1 74 ? 12.978 1.476 -3.447 1.00 97.25 74 PRO A C 1
ATOM 583 O O . PRO A 1 74 ? 13.108 0.526 -4.221 1.00 97.25 74 PRO A O 1
ATOM 586 N N . LEU A 1 75 ? 12.135 1.402 -2.406 1.00 98.31 75 LEU A N 1
ATOM 587 C CA . LEU A 1 75 ? 11.564 0.121 -1.957 1.00 98.31 75 LEU A CA 1
ATOM 588 C C . LEU A 1 75 ? 10.739 -0.582 -3.034 1.00 98.31 75 LEU A C 1
ATOM 590 O O . LEU A 1 75 ? 10.893 -1.785 -3.230 1.00 98.31 75 LEU A O 1
ATOM 594 N N . TYR A 1 76 ? 9.885 0.152 -3.747 1.00 98.25 76 TYR A N 1
ATOM 595 C CA . TYR A 1 76 ? 9.071 -0.447 -4.804 1.00 98.25 76 TYR A CA 1
ATOM 596 C C . TYR A 1 76 ? 9.937 -1.053 -5.914 1.00 98.25 76 TYR A C 1
ATOM 598 O O . TYR A 1 76 ? 9.675 -2.169 -6.355 1.00 98.25 76 TYR A O 1
ATOM 606 N N . PHE A 1 77 ? 10.999 -0.357 -6.326 1.00 98.00 77 PHE A N 1
ATOM 607 C CA . PHE A 1 77 ? 11.897 -0.826 -7.380 1.00 98.00 77 PHE A CA 1
ATOM 608 C C . PHE A 1 77 ? 12.708 -2.045 -6.938 1.00 98.00 77 PHE A C 1
ATOM 610 O O . PHE A 1 77 ? 12.871 -2.977 -7.721 1.00 98.00 77 PHE A O 1
ATOM 617 N N . TRP A 1 78 ? 13.135 -2.104 -5.672 1.00 98.38 78 TRP A N 1
ATOM 618 C CA . TRP A 1 78 ? 13.757 -3.305 -5.108 1.00 98.38 78 TRP A CA 1
ATOM 619 C C . TRP A 1 78 ? 12.799 -4.499 -5.102 1.00 98.38 78 TRP A C 1
ATOM 621 O O . TRP A 1 78 ? 13.174 -5.601 -5.496 1.00 98.38 78 TRP A O 1
ATOM 631 N N . MET A 1 79 ? 11.545 -4.295 -4.688 1.00 98.69 79 MET A N 1
ATOM 632 C CA . MET A 1 79 ? 10.535 -5.359 -4.712 1.00 98.69 79 MET A CA 1
ATOM 633 C C . MET A 1 79 ? 10.262 -5.831 -6.142 1.00 98.69 79 MET A C 1
ATOM 635 O O . MET A 1 79 ? 10.161 -7.032 -6.387 1.00 98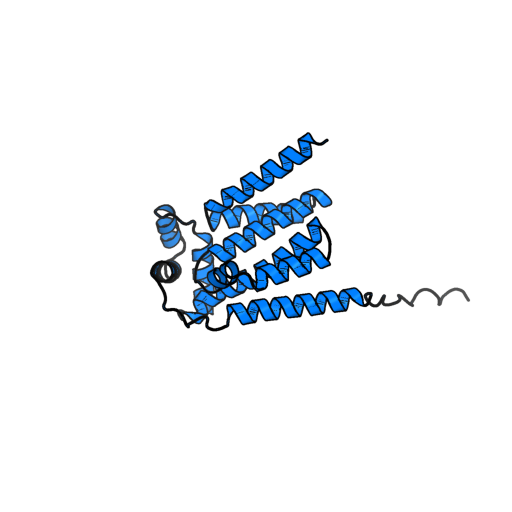.69 79 MET A O 1
ATOM 639 N N . LEU A 1 80 ? 10.197 -4.895 -7.089 1.00 98.56 80 LEU A N 1
ATOM 640 C CA . LEU A 1 80 ? 10.012 -5.187 -8.502 1.00 98.56 80 LEU A CA 1
ATOM 641 C C . LEU A 1 80 ? 11.213 -5.925 -9.107 1.00 98.56 80 LEU A C 1
ATOM 643 O O . LEU A 1 80 ? 11.006 -6.845 -9.892 1.00 98.56 80 LEU A O 1
ATOM 647 N N . HIS A 1 81 ? 12.445 -5.589 -8.709 1.00 98.31 81 HIS A N 1
ATOM 648 C CA . HIS A 1 81 ? 13.660 -6.305 -9.107 1.00 98.31 81 HIS A CA 1
ATOM 649 C C . HIS A 1 81 ? 13.564 -7.792 -8.754 1.00 98.31 81 HIS A C 1
ATOM 651 O O . HIS A 1 81 ? 13.693 -8.644 -9.628 1.00 98.31 81 HIS A O 1
ATOM 657 N N . PHE A 1 82 ? 13.257 -8.119 -7.495 1.00 98.50 82 PHE A N 1
ATOM 658 C CA . PHE A 1 82 ? 13.120 -9.517 -7.080 1.00 98.50 82 PHE A CA 1
ATOM 659 C C . PHE A 1 82 ? 11.907 -10.206 -7.708 1.00 98.50 82 PHE A C 1
ATOM 661 O O . PHE A 1 82 ? 11.982 -11.377 -8.075 1.00 98.50 82 PHE A O 1
ATOM 668 N N . TRP A 1 83 ? 10.793 -9.490 -7.865 1.00 98.56 83 TRP A N 1
ATOM 669 C CA . TRP A 1 83 ? 9.593 -10.030 -8.498 1.00 98.56 83 TRP A CA 1
ATOM 670 C C . TRP A 1 83 ? 9.803 -10.358 -9.980 1.00 98.56 83 TRP A C 1
ATOM 672 O O . TRP A 1 83 ? 9.314 -11.384 -10.461 1.00 98.56 83 TRP A O 1
ATOM 682 N N . ARG A 1 84 ? 10.562 -9.534 -10.710 1.00 98.19 84 ARG A N 1
ATOM 683 C CA . ARG A 1 84 ? 10.950 -9.801 -12.103 1.00 98.19 84 ARG A CA 1
ATOM 684 C C . ARG A 1 84 ? 11.622 -11.164 -12.243 1.00 98.19 84 ARG A C 1
ATOM 686 O O . ARG A 1 84 ? 11.326 -11.878 -13.192 1.00 98.19 84 ARG A O 1
ATOM 693 N N . LEU A 1 85 ? 12.492 -11.546 -11.305 1.00 97.94 85 LEU A N 1
ATOM 694 C CA . LEU A 1 85 ? 13.247 -12.805 -11.392 1.00 97.94 85 LEU A CA 1
ATOM 695 C C . LEU A 1 85 ? 12.344 -14.045 -11.477 1.00 97.94 85 LEU A C 1
ATOM 697 O O . LEU A 1 85 ? 12.769 -15.067 -12.007 1.00 97.94 85 LEU A O 1
ATOM 701 N N . VAL A 1 86 ? 11.108 -13.957 -10.974 1.00 98.00 86 VAL A N 1
ATOM 702 C CA . VAL A 1 86 ? 10.128 -15.054 -11.012 1.00 98.00 86 VAL A CA 1
ATOM 703 C C . VAL A 1 86 ? 9.002 -14.834 -12.024 1.00 98.00 86 VAL A C 1
ATOM 705 O O . VAL A 1 86 ? 8.496 -15.799 -12.586 1.00 98.00 86 VAL A O 1
ATOM 708 N N . SER A 1 87 ? 8.597 -13.585 -12.264 1.00 97.62 87 SER A N 1
ATOM 709 C CA . SER A 1 87 ? 7.488 -13.237 -13.171 1.00 97.62 87 SER A CA 1
ATOM 710 C C . SER A 1 87 ? 7.924 -12.968 -14.615 1.00 97.62 87 SER A C 1
ATOM 712 O O . SER A 1 87 ? 7.088 -12.952 -15.522 1.00 97.62 87 SER A O 1
ATOM 714 N N . GLY A 1 88 ? 9.224 -12.773 -14.837 1.00 97.12 88 GLY A N 1
ATOM 715 C CA . GLY A 1 88 ? 9.806 -12.368 -16.108 1.00 97.12 88 GLY A CA 1
ATOM 716 C C . GLY A 1 88 ? 9.630 -10.879 -16.415 1.00 97.12 88 GLY A C 1
ATOM 717 O O . GLY A 1 88 ? 9.319 -10.054 -15.559 1.00 97.12 88 GLY A O 1
ATOM 718 N N . ASP A 1 89 ? 9.850 -10.544 -17.684 1.00 96.25 89 ASP A N 1
ATOM 719 C CA . ASP A 1 89 ? 9.911 -9.172 -18.203 1.00 96.25 89 ASP A CA 1
ATOM 720 C C . ASP A 1 89 ? 8.626 -8.707 -18.909 1.00 96.25 89 ASP A C 1
ATOM 722 O O . ASP A 1 89 ? 8.599 -7.616 -19.478 1.00 96.25 89 ASP A O 1
ATOM 726 N N . SER A 1 90 ? 7.577 -9.534 -18.906 1.00 96.25 90 SER A N 1
ATOM 727 C CA . SER A 1 90 ? 6.299 -9.194 -19.542 1.00 96.25 90 SER A CA 1
ATOM 728 C C . SER A 1 90 ? 5.589 -8.045 -18.819 1.00 96.25 90 SER A C 1
ATOM 730 O O . SER A 1 90 ? 5.696 -7.908 -17.597 1.00 96.25 90 SER A O 1
ATOM 732 N N . GLU A 1 91 ? 4.816 -7.245 -19.561 1.00 95.62 91 GLU A N 1
ATOM 733 C CA . GLU A 1 91 ? 4.007 -6.162 -18.985 1.00 95.62 91 GLU A CA 1
ATOM 734 C C . GLU A 1 91 ? 3.037 -6.700 -17.927 1.00 95.62 91 GLU A C 1
ATOM 736 O O . GLU A 1 91 ? 2.976 -6.168 -16.816 1.00 95.62 91 GLU A O 1
ATOM 741 N N . PHE A 1 92 ? 2.346 -7.807 -18.233 1.00 97.31 92 PHE A N 1
ATOM 742 C CA . PHE A 1 92 ? 1.495 -8.503 -17.272 1.00 97.31 92 PHE A CA 1
ATOM 743 C C . PHE A 1 92 ? 2.260 -8.902 -16.013 1.00 97.31 92 PHE A C 1
ATOM 745 O O . PHE A 1 92 ? 1.826 -8.578 -14.908 1.00 97.31 92 PHE A O 1
ATOM 752 N N . GLY A 1 93 ? 3.392 -9.597 -16.169 1.00 97.62 93 GLY A N 1
ATOM 753 C CA . GLY A 1 93 ? 4.176 -10.129 -15.058 1.00 97.62 93 GLY A CA 1
ATOM 754 C C . GLY A 1 93 ? 4.625 -9.033 -14.099 1.00 97.62 93 GLY A C 1
ATOM 755 O O . GLY A 1 93 ? 4.403 -9.145 -12.893 1.00 97.62 93 GLY A O 1
ATOM 756 N N . LEU A 1 94 ? 5.166 -7.936 -14.628 1.00 98.06 94 LEU A N 1
ATOM 757 C CA . LEU A 1 94 ? 5.647 -6.818 -13.820 1.00 98.06 94 LEU A CA 1
ATOM 758 C C . LEU A 1 94 ? 4.502 -6.057 -13.131 1.00 98.06 94 LEU A C 1
ATOM 760 O O . LEU A 1 94 ? 4.587 -5.781 -11.931 1.00 98.06 94 LEU A O 1
ATOM 764 N N . ARG A 1 95 ? 3.397 -5.776 -13.838 1.00 98.19 95 ARG A N 1
ATOM 765 C CA . ARG A 1 95 ? 2.211 -5.118 -13.252 1.00 98.19 95 ARG A CA 1
ATOM 766 C C . ARG A 1 95 ? 1.511 -5.989 -12.204 1.00 98.19 95 ARG A C 1
ATOM 768 O O . ARG A 1 95 ? 0.893 -5.462 -11.278 1.00 98.19 95 ARG A O 1
ATOM 775 N N . PHE A 1 96 ? 1.635 -7.315 -12.292 1.00 98.31 96 PHE A N 1
ATOM 776 C CA . PHE A 1 96 ? 1.001 -8.245 -11.354 1.00 98.31 96 PHE A CA 1
ATOM 777 C C . PHE A 1 96 ? 1.461 -8.048 -9.899 1.00 98.31 96 PHE A C 1
ATOM 779 O O . PHE A 1 96 ? 0.693 -8.305 -8.968 1.00 98.31 96 PHE A O 1
ATOM 786 N N . LEU A 1 97 ? 2.671 -7.520 -9.679 1.00 98.69 97 LEU A N 1
ATOM 787 C CA . LEU A 1 97 ? 3.134 -7.147 -8.340 1.00 98.69 97 LEU A CA 1
ATOM 788 C C . LEU A 1 97 ? 2.199 -6.112 -7.688 1.00 98.69 97 LEU A C 1
ATOM 790 O O . LEU A 1 97 ? 1.746 -6.292 -6.554 1.00 98.69 97 LEU A O 1
ATOM 794 N N . SER A 1 98 ? 1.861 -5.053 -8.428 1.00 98.50 98 SER A N 1
ATOM 795 C CA . SER A 1 98 ? 0.955 -3.990 -7.979 1.00 98.50 98 SER A CA 1
ATOM 796 C C . SER A 1 98 ? -0.476 -4.491 -7.781 1.00 98.50 98 SER A C 1
ATOM 798 O O . SER A 1 98 ? -1.151 -4.065 -6.839 1.00 98.50 98 SER A O 1
ATOM 800 N N . VAL A 1 99 ? -0.926 -5.457 -8.591 1.00 98.69 99 VAL A N 1
ATOM 801 C CA . VAL A 1 99 ? -2.219 -6.135 -8.397 1.00 98.69 99 VAL A CA 1
ATOM 802 C C . VAL A 1 99 ? -2.266 -6.804 -7.025 1.00 98.69 99 VAL A C 1
ATOM 804 O O . VAL A 1 99 ? -3.235 -6.618 -6.280 1.00 98.69 99 VAL A O 1
ATOM 807 N N . GLY A 1 100 ? -1.203 -7.529 -6.663 1.00 98.62 100 GLY A N 1
ATOM 808 C CA . GLY A 1 100 ? -1.062 -8.167 -5.355 1.00 98.62 100 GLY A CA 1
ATOM 809 C C . GLY A 1 100 ? -1.171 -7.161 -4.209 1.00 98.62 100 GLY A C 1
ATOM 810 O O . GLY A 1 100 ? -1.984 -7.344 -3.298 1.00 98.62 100 GLY A O 1
ATOM 811 N N . PHE A 1 101 ? -0.432 -6.051 -4.283 1.00 98.88 101 PHE A N 1
ATOM 812 C CA . PHE A 1 101 ? -0.531 -4.977 -3.290 1.00 98.88 101 PHE A CA 1
ATOM 813 C C . PHE A 1 101 ? -1.930 -4.367 -3.216 1.00 98.88 101 PHE A C 1
ATOM 815 O O . PHE A 1 101 ? -2.419 -4.104 -2.120 1.00 98.88 101 PHE A O 1
ATOM 822 N N . GLY A 1 102 ? -2.612 -4.201 -4.349 1.00 98.81 102 GLY A N 1
ATOM 823 C CA . GLY A 1 102 ? -3.978 -3.694 -4.398 1.00 98.81 102 GLY A CA 1
ATOM 824 C C . GLY A 1 102 ? -4.987 -4.576 -3.667 1.00 98.81 102 GLY A C 1
ATOM 825 O O . GLY A 1 102 ? -5.820 -4.065 -2.917 1.00 98.81 102 GLY A O 1
ATOM 826 N N . VAL A 1 103 ? -4.900 -5.897 -3.829 1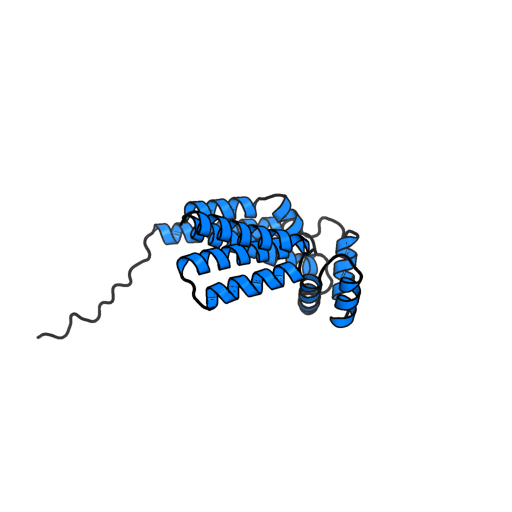.00 98.88 103 VAL A N 1
ATOM 827 C CA . VAL A 1 103 ? -5.763 -6.847 -3.104 1.00 98.88 103 VAL A CA 1
ATOM 828 C C . VAL A 1 103 ? -5.432 -6.851 -1.611 1.00 98.88 103 VAL A C 1
ATOM 830 O O . VAL A 1 103 ? -6.336 -6.825 -0.770 1.00 98.88 103 VAL A O 1
ATOM 833 N N . LEU A 1 104 ? -4.144 -6.812 -1.260 1.00 98.88 104 LEU A N 1
ATOM 834 C CA . LEU A 1 104 ? -3.709 -6.701 0.132 1.00 98.88 104 LEU A CA 1
ATOM 835 C C . LEU A 1 104 ? -4.171 -5.387 0.773 1.00 98.88 104 LEU A C 1
ATOM 837 O O . LEU A 1 104 ? -4.548 -5.397 1.943 1.00 98.88 104 LEU A O 1
ATOM 841 N N . ALA A 1 105 ? -4.208 -4.278 0.028 1.00 98.88 105 ALA A N 1
ATOM 842 C CA . ALA A 1 105 ? -4.699 -2.989 0.516 1.00 98.88 105 ALA A CA 1
ATOM 843 C C . ALA A 1 105 ? -6.184 -3.069 0.895 1.00 98.88 105 ALA A C 1
ATOM 845 O O . ALA A 1 105 ? -6.577 -2.587 1.956 1.00 98.88 105 ALA A O 1
ATOM 846 N N . VAL A 1 106 ? -6.999 -3.754 0.085 1.00 98.88 106 VAL A N 1
ATOM 847 C CA . VAL A 1 106 ? -8.417 -4.023 0.388 1.00 98.88 106 VAL A CA 1
ATOM 848 C C . VAL A 1 106 ? -8.563 -4.838 1.674 1.00 98.88 106 VAL A C 1
ATOM 850 O O . VAL A 1 106 ? -9.348 -4.479 2.556 1.00 98.88 106 VAL A O 1
ATOM 853 N N . ALA A 1 107 ? -7.768 -5.900 1.832 1.00 98.81 107 ALA A N 1
ATOM 854 C CA . ALA A 1 107 ? -7.772 -6.705 3.052 1.00 98.81 107 ALA A CA 1
ATOM 855 C C . ALA A 1 107 ? -7.309 -5.902 4.283 1.00 98.81 107 ALA A C 1
ATOM 857 O O . ALA A 1 107 ? -7.913 -6.003 5.353 1.00 98.81 107 ALA A O 1
ATOM 858 N N . ALA A 1 108 ? -6.263 -5.086 4.146 1.00 98.75 108 ALA A N 1
ATOM 859 C CA . ALA A 1 108 ? -5.759 -4.224 5.211 1.00 98.75 108 ALA A CA 1
ATOM 860 C C . ALA A 1 108 ? -6.809 -3.188 5.635 1.00 98.75 108 ALA A C 1
ATOM 862 O O . ALA A 1 108 ? -7.032 -2.998 6.832 1.00 98.75 108 ALA A O 1
ATOM 863 N N . LEU A 1 109 ? -7.521 -2.589 4.677 1.00 98.75 109 LEU A N 1
ATOM 864 C CA . LEU A 1 109 ? -8.550 -1.597 4.967 1.00 98.75 109 LEU A CA 1
ATOM 865 C C . LEU A 1 109 ? -9.768 -2.213 5.669 1.00 98.75 109 LEU A C 1
ATOM 867 O O . LEU A 1 109 ? -10.286 -1.611 6.610 1.00 98.75 109 LEU A O 1
ATOM 871 N N . TYR A 1 110 ? -10.163 -3.445 5.316 1.00 98.69 110 TYR A N 1
ATOM 872 C CA . TYR A 1 110 ? -11.146 -4.208 6.100 1.00 98.69 110 TYR A CA 1
ATOM 873 C C . TYR A 1 110 ? -10.724 -4.308 7.571 1.00 98.69 110 TYR A C 1
ATOM 875 O O . TYR A 1 110 ? -11.520 -4.069 8.484 1.00 98.69 110 TYR A O 1
ATOM 883 N N . ARG A 1 111 ? -9.457 -4.666 7.817 1.00 98.31 111 ARG A N 1
ATOM 884 C CA . ARG A 1 111 ? -8.925 -4.849 9.173 1.00 98.31 111 ARG A CA 1
ATOM 885 C C . ARG A 1 111 ? -8.857 -3.540 9.949 1.00 98.31 111 ARG A C 1
ATOM 887 O O . ARG A 1 111 ? -9.164 -3.558 11.142 1.00 98.31 111 ARG A O 1
ATOM 894 N N . LEU A 1 112 ? -8.496 -2.442 9.288 1.00 98.19 112 LEU A N 1
ATOM 895 C CA . LEU A 1 112 ? -8.501 -1.105 9.872 1.00 98.19 112 LEU A CA 1
ATOM 896 C C . LEU A 1 112 ? -9.925 -0.671 10.241 1.00 98.19 112 LEU A C 1
ATOM 898 O O . LEU A 1 112 ? -10.173 -0.358 11.404 1.00 98.19 112 LEU A O 1
ATOM 902 N N . GLY A 1 113 ? -10.875 -0.744 9.303 1.00 98.00 113 GLY A N 1
ATOM 903 C CA . GLY A 1 113 ? -12.278 -0.388 9.547 1.00 98.00 113 GLY A CA 1
ATOM 904 C C . GLY A 1 113 ? -12.899 -1.211 10.678 1.00 98.00 113 GLY A C 1
ATOM 905 O O . GLY A 1 113 ? -13.535 -0.658 11.575 1.00 98.00 113 GLY A O 1
ATOM 906 N N . TYR A 1 114 ? -12.612 -2.517 10.719 1.00 96.81 114 TYR A N 1
ATOM 907 C CA . TYR A 1 114 ? -13.041 -3.380 11.821 1.00 96.81 114 TYR A CA 1
ATOM 908 C C . TYR A 1 114 ? -12.398 -3.020 13.167 1.00 96.81 114 TYR A C 1
ATOM 910 O O . TYR A 1 114 ? -13.021 -3.171 14.219 1.00 96.81 114 TYR A O 1
ATOM 918 N N . ALA A 1 115 ? -11.140 -2.580 13.167 1.00 95.56 115 ALA A N 1
ATOM 919 C CA . ALA A 1 115 ? -10.439 -2.220 14.393 1.00 95.56 115 ALA A CA 1
ATOM 920 C C . ALA A 1 115 ? -10.921 -0.888 14.987 1.00 95.56 115 ALA A C 1
ATOM 922 O O . ALA A 1 115 ? -10.916 -0.770 16.217 1.00 95.56 115 ALA A O 1
ATOM 923 N N . LEU A 1 116 ? -11.309 0.066 14.133 1.00 94.62 116 LEU A N 1
ATOM 924 C CA . LEU A 1 116 ? -11.757 1.409 14.513 1.00 94.62 116 LEU A CA 1
ATOM 925 C C . LEU A 1 116 ? -13.242 1.472 14.886 1.00 94.62 116 LEU A C 1
ATOM 927 O O . LEU A 1 116 ? -13.605 2.262 15.752 1.00 94.62 116 LEU A O 1
ATOM 931 N N . ALA A 1 117 ? -14.080 0.644 14.262 1.00 96.06 117 ALA A N 1
ATOM 932 C CA . ALA A 1 117 ? -15.516 0.611 14.514 1.00 96.06 117 ALA A CA 1
ATOM 933 C C . ALA A 1 117 ? -16.010 -0.834 14.673 1.00 96.06 117 ALA A C 1
ATOM 935 O O . ALA A 1 117 ? -15.936 -1.411 15.760 1.00 96.06 117 ALA A O 1
ATOM 936 N N . ASP A 1 118 ? -16.499 -1.437 13.589 1.00 96.12 118 ASP A N 1
ATOM 937 C CA . ASP A 1 118 ? -17.165 -2.734 13.601 1.00 96.12 118 ASP A CA 1
ATOM 938 C C . ASP A 1 118 ? -17.021 -3.502 12.272 1.00 96.12 118 ASP A C 1
ATOM 940 O O . ASP A 1 118 ? -16.365 -3.068 11.321 1.00 96.12 118 ASP A O 1
ATOM 944 N N . ARG A 1 119 ? -17.579 -4.722 12.222 1.00 96.06 119 ARG A N 1
ATOM 945 C CA . ARG A 1 119 ? -17.456 -5.597 11.041 1.00 96.06 119 ARG A CA 1
ATOM 946 C C . ARG A 1 119 ? -18.138 -5.010 9.798 1.00 96.06 119 ARG A C 1
ATOM 948 O O . ARG A 1 119 ? -17.486 -5.037 8.755 1.00 96.06 119 ARG A O 1
ATOM 955 N N . PRO A 1 120 ? -19.385 -4.495 9.867 1.00 97.19 120 PRO A N 1
ATOM 956 C CA . PRO A 1 120 ? -20.017 -3.828 8.728 1.00 97.19 120 PRO A CA 1
ATOM 957 C C . PRO A 1 120 ? -19.171 -2.689 8.158 1.00 97.19 120 PRO A C 1
ATOM 959 O O . PRO A 1 120 ? -18.976 -2.638 6.946 1.00 97.19 120 PRO A O 1
ATOM 962 N N . THR A 1 121 ? -18.591 -1.844 9.015 1.00 98.00 121 THR A N 1
ATOM 963 C CA . THR A 1 121 ? -17.712 -0.744 8.595 1.00 98.00 121 THR A CA 1
ATOM 964 C C . THR A 1 121 ? -16.487 -1.268 7.854 1.00 98.00 121 THR A C 1
ATOM 966 O O . THR A 1 121 ? -16.139 -0.754 6.795 1.00 98.00 121 THR A O 1
ATOM 969 N N . GLY A 1 122 ? -15.854 -2.332 8.359 1.00 98.25 122 GLY A N 1
ATOM 970 C CA . GLY A 1 122 ? -14.743 -2.985 7.664 1.00 98.25 122 GLY A CA 1
ATOM 971 C C . GLY A 1 122 ? -15.139 -3.528 6.287 1.00 98.25 122 GLY A C 1
ATOM 972 O O . GLY A 1 122 ? -14.401 -3.344 5.321 1.00 98.25 122 GLY A O 1
ATOM 973 N N . ILE A 1 123 ? -16.295 -4.192 6.180 1.00 98.56 123 ILE A N 1
ATOM 974 C CA . ILE A 1 123 ? -16.802 -4.730 4.905 1.00 98.56 123 ILE A CA 1
ATOM 975 C C . ILE A 1 123 ? -17.079 -3.600 3.911 1.00 98.56 123 ILE A C 1
ATOM 977 O O . ILE A 1 123 ? -16.643 -3.684 2.764 1.00 98.56 123 ILE A O 1
ATOM 981 N N . LEU A 1 124 ? -17.742 -2.531 4.356 1.00 98.62 124 LEU A N 1
ATOM 982 C CA . LEU A 1 124 ? -18.018 -1.361 3.528 1.00 98.62 124 LEU A CA 1
ATOM 983 C C . LEU A 1 124 ? -16.720 -0.696 3.057 1.00 98.62 124 LEU A C 1
ATOM 985 O O . LEU A 1 124 ? -16.579 -0.417 1.871 1.00 98.62 124 LEU A O 1
ATOM 989 N N . ALA A 1 125 ? -15.748 -0.497 3.951 1.00 98.62 125 ALA A N 1
ATOM 990 C CA . ALA A 1 125 ? -14.461 0.098 3.602 1.00 98.62 125 ALA A CA 1
ATOM 991 C C . ALA A 1 125 ? -13.710 -0.735 2.548 1.00 98.62 125 ALA A C 1
ATOM 993 O O . ALA A 1 125 ? -13.206 -0.188 1.568 1.00 98.62 125 ALA A O 1
ATOM 994 N N . ALA A 1 126 ? -13.689 -2.063 2.702 1.00 98.75 126 ALA A N 1
ATOM 995 C CA . ALA A 1 126 ? -13.090 -2.955 1.715 1.00 98.75 126 ALA A CA 1
ATOM 996 C C . ALA A 1 126 ? -13.820 -2.926 0.372 1.00 98.75 126 ALA A C 1
ATOM 998 O O . ALA A 1 126 ? -13.159 -2.865 -0.660 1.00 98.75 126 ALA A O 1
ATOM 999 N N . LEU A 1 127 ? -15.156 -2.923 0.367 1.00 98.75 127 LEU A N 1
ATOM 1000 C CA . LEU A 1 127 ? -15.936 -2.809 -0.864 1.00 98.75 127 LEU A CA 1
ATOM 1001 C C . LEU A 1 127 ? -15.636 -1.491 -1.591 1.00 98.75 127 LEU A C 1
ATOM 1003 O O . LEU A 1 127 ? -15.344 -1.510 -2.784 1.00 98.75 127 LEU A O 1
ATOM 1007 N N . LEU A 1 128 ? -15.630 -0.369 -0.864 1.00 98.69 128 LEU A N 1
ATOM 1008 C CA . LEU A 1 128 ? -15.328 0.948 -1.427 1.00 98.69 128 LEU A CA 1
ATOM 1009 C C . LEU A 1 128 ? -13.931 0.988 -2.059 1.00 98.69 128 LEU A C 1
ATOM 1011 O O . LEU A 1 128 ? -13.790 1.466 -3.181 1.00 98.69 128 LEU A O 1
ATOM 1015 N N . LEU A 1 129 ? -12.903 0.451 -1.391 1.00 98.75 129 LEU A N 1
ATOM 1016 C CA . LEU A 1 129 ? -11.544 0.413 -1.949 1.00 98.75 129 LEU A CA 1
ATOM 1017 C C . LEU A 1 129 ? -11.387 -0.622 -3.075 1.00 98.75 129 LEU A C 1
ATOM 1019 O O . LEU A 1 129 ? -10.587 -0.426 -3.994 1.00 98.75 129 LEU A O 1
ATOM 1023 N N . ALA A 1 130 ? -12.148 -1.719 -3.038 1.00 98.75 130 ALA A N 1
ATOM 1024 C CA . ALA A 1 130 ? -12.148 -2.723 -4.095 1.00 98.75 130 ALA A CA 1
ATOM 1025 C C . ALA A 1 130 ? -12.587 -2.121 -5.434 1.00 98.75 130 ALA A C 1
ATOM 1027 O O . ALA A 1 130 ? -11.976 -2.447 -6.452 1.00 98.75 130 ALA A O 1
ATOM 1028 N N . THR A 1 131 ? -13.573 -1.217 -5.413 1.00 98.56 131 THR A N 1
ATOM 1029 C CA . THR A 1 131 ? -14.157 -0.570 -6.599 1.00 98.56 131 THR A CA 1
ATOM 1030 C C . THR A 1 131 ? -13.661 0.859 -6.845 1.00 98.56 131 THR A C 1
ATOM 1032 O O . THR A 1 131 ? -14.050 1.480 -7.833 1.00 98.56 131 THR A O 1
ATOM 1035 N N . ALA A 1 132 ? -12.820 1.416 -5.968 1.00 98.44 132 ALA A N 1
ATOM 1036 C CA . ALA A 1 132 ? -12.327 2.784 -6.100 1.00 98.44 132 ALA A CA 1
ATOM 1037 C C . ALA A 1 132 ? -11.474 2.955 -7.366 1.00 98.44 132 ALA A C 1
ATOM 1039 O O . ALA A 1 132 ? -10.447 2.297 -7.540 1.00 98.44 132 ALA A O 1
ATOM 1040 N N . ARG A 1 133 ? -11.857 3.909 -8.223 1.00 97.12 133 ARG A N 1
ATOM 1041 C CA . ARG A 1 133 ? -11.231 4.140 -9.535 1.00 97.12 133 ARG A CA 1
ATOM 1042 C C . ARG A 1 133 ? -9.722 4.396 -9.471 1.00 97.12 133 ARG A C 1
ATOM 1044 O O . ARG A 1 133 ? -8.999 3.885 -10.325 1.00 97.12 133 ARG A O 1
ATOM 1051 N N . PHE A 1 134 ? -9.255 5.168 -8.488 1.00 97.00 134 PHE A N 1
ATOM 1052 C CA . PHE A 1 134 ? -7.825 5.442 -8.294 1.00 97.00 134 PHE A CA 1
ATOM 1053 C C . PHE A 1 134 ? -7.070 4.226 -7.760 1.00 97.00 134 PHE A C 1
ATOM 1055 O O . PHE A 1 134 ? -5.994 3.910 -8.253 1.00 97.00 134 PHE A O 1
ATOM 1062 N N . ALA A 1 135 ? -7.658 3.491 -6.811 1.00 98.12 135 ALA A N 1
ATOM 1063 C CA . ALA A 1 135 ? -7.039 2.277 -6.289 1.00 98.12 135 ALA A CA 1
ATOM 1064 C C . ALA A 1 135 ? -6.902 1.208 -7.378 1.00 98.12 135 ALA A C 1
ATOM 1066 O O . ALA A 1 135 ? -5.879 0.536 -7.433 1.00 98.12 135 ALA A O 1
ATOM 1067 N N . LEU A 1 136 ? -7.901 1.071 -8.257 1.00 98.12 136 LEU A N 1
ATOM 1068 C CA . LEU A 1 136 ? -7.829 0.191 -9.422 1.00 98.12 136 LEU A CA 1
ATOM 1069 C C . LEU A 1 136 ? -6.713 0.617 -10.375 1.00 98.12 136 LEU A C 1
ATOM 1071 O O . LEU A 1 136 ? -5.860 -0.205 -10.685 1.00 98.12 136 LEU A O 1
ATOM 1075 N N . TRP A 1 137 ? -6.671 1.896 -10.756 1.00 97.38 137 TRP A N 1
ATOM 1076 C CA . TRP A 1 137 ? -5.628 2.439 -11.634 1.00 97.38 137 TRP A CA 1
ATOM 1077 C C . TRP A 1 137 ? -4.224 2.156 -11.105 1.00 97.38 137 TRP A C 1
ATOM 1079 O O . TRP A 1 137 ? -3.430 1.505 -11.770 1.00 97.38 137 TRP A O 1
ATOM 1089 N N . TRP A 1 138 ? -3.945 2.543 -9.859 1.00 97.50 138 TRP A N 1
ATOM 1090 C CA . TRP A 1 138 ? -2.634 2.335 -9.247 1.00 97.50 138 TRP A CA 1
ATOM 1091 C C . TRP A 1 138 ? -2.298 0.864 -8.996 1.00 97.50 138 TRP A C 1
ATOM 1093 O O . TRP A 1 138 ? -1.129 0.528 -8.850 1.00 97.50 138 TRP A O 1
ATOM 1103 N N . SER A 1 139 ? -3.300 -0.018 -8.933 1.00 98.31 139 SER A N 1
ATOM 1104 C CA . SER A 1 139 ? -3.067 -1.467 -8.862 1.00 98.31 139 SER A CA 1
ATOM 1105 C C . SER A 1 139 ? -2.702 -2.071 -10.218 1.00 98.31 139 SER A C 1
ATOM 1107 O O . SER A 1 139 ? -2.172 -3.175 -10.247 1.00 98.31 139 SER A O 1
ATOM 1109 N N . GLN A 1 140 ? -3.024 -1.390 -11.320 1.00 97.88 140 GLN A N 1
ATOM 1110 C CA . GLN A 1 140 ? -2.758 -1.843 -12.687 1.00 97.88 140 GLN A CA 1
ATOM 1111 C C . GLN A 1 140 ? -1.497 -1.229 -13.290 1.00 97.88 140 GLN A C 1
ATOM 1113 O O . GLN A 1 140 ? -1.077 -1.648 -14.360 1.00 97.88 140 GLN A O 1
ATOM 1118 N N . GLU A 1 141 ? -0.881 -0.274 -12.603 1.00 96.25 141 GLU A N 1
ATOM 1119 C CA . GLU A 1 141 ? 0.382 0.321 -13.016 1.00 96.25 141 GLU A CA 1
ATOM 1120 C C . GLU A 1 141 ? 1.563 -0.331 -12.299 1.00 96.25 141 GLU A C 1
ATOM 1122 O O . GLU A 1 141 ? 1.512 -0.641 -11.104 1.00 96.25 141 GLU A O 1
ATOM 1127 N N . MET A 1 142 ? 2.687 -0.451 -12.997 1.00 96.38 142 MET A N 1
ATOM 1128 C CA . MET A 1 142 ? 3.991 -0.789 -12.430 1.00 96.38 142 MET A CA 1
ATOM 1129 C C . MET A 1 142 ? 4.576 0.430 -11.683 1.00 96.38 142 MET A C 1
ATOM 1131 O O . MET A 1 142 ? 5.618 0.985 -12.038 1.00 96.38 142 MET A O 1
ATOM 1135 N N . ARG A 1 143 ? 3.849 0.900 -10.660 1.00 96.56 143 ARG A N 1
ATOM 1136 C CA . ARG A 1 143 ? 4.179 2.066 -9.834 1.00 96.56 143 ARG A CA 1
ATOM 1137 C C . ARG A 1 143 ? 3.897 1.821 -8.351 1.00 96.56 143 ARG A C 1
ATOM 1139 O O . ARG A 1 143 ? 3.103 0.974 -7.950 1.00 96.56 143 ARG A O 1
ATOM 1146 N N . MET A 1 144 ? 4.543 2.629 -7.521 1.00 97.75 144 MET A N 1
ATOM 1147 C CA . MET A 1 144 ? 4.593 2.507 -6.063 1.00 97.75 144 MET A CA 1
ATOM 1148 C C . MET A 1 144 ? 3.341 2.983 -5.313 1.00 97.75 144 MET A C 1
ATOM 1150 O O . MET A 1 144 ? 3.229 2.755 -4.109 1.00 97.75 144 MET A O 1
ATOM 1154 N N . TYR A 1 145 ? 2.391 3.642 -5.978 1.00 97.81 145 TYR A N 1
ATOM 1155 C CA . TYR A 1 145 ? 1.271 4.316 -5.307 1.00 97.81 145 TYR A CA 1
ATOM 1156 C C . TYR A 1 145 ? 0.383 3.361 -4.506 1.00 97.81 145 TYR A C 1
ATOM 1158 O O . TYR A 1 145 ? 0.027 3.650 -3.362 1.00 97.81 145 TYR A O 1
ATOM 1166 N N . ILE A 1 146 ? 0.055 2.194 -5.070 1.00 98.56 146 ILE A N 1
ATOM 1167 C CA . ILE A 1 146 ? -0.789 1.221 -4.373 1.00 98.56 146 ILE A CA 1
ATOM 1168 C C . ILE A 1 146 ? -0.055 0.551 -3.204 1.00 98.56 146 ILE A C 1
ATOM 1170 O O . ILE A 1 146 ? -0.670 0.271 -2.174 1.00 98.56 146 ILE A O 1
ATOM 1174 N N . LEU A 1 147 ? 1.265 0.358 -3.324 1.00 98.75 147 LEU A N 1
ATOM 1175 C CA . LEU A 1 147 ? 2.105 -0.115 -2.226 1.00 98.75 147 LEU A CA 1
ATOM 1176 C C . LEU A 1 147 ? 2.139 0.921 -1.095 1.00 98.75 147 LEU A C 1
ATOM 1178 O O . LEU A 1 147 ? 1.943 0.562 0.063 1.00 98.75 147 LEU A O 1
ATOM 1182 N N . ALA A 1 148 ? 2.300 2.20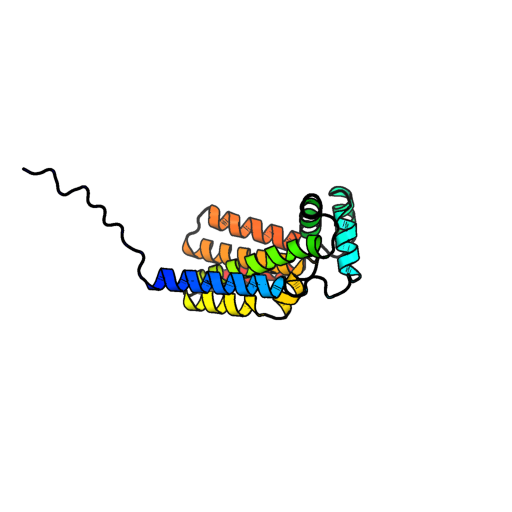7 -1.419 1.00 98.31 148 ALA A N 1
ATOM 1183 C CA . ALA A 1 148 ? 2.257 3.282 -0.432 1.00 98.31 148 ALA A CA 1
ATOM 1184 C C . ALA A 1 148 ? 0.900 3.327 0.292 1.00 98.31 148 ALA A C 1
ATOM 1186 O O . ALA A 1 148 ? 0.862 3.416 1.518 1.00 98.31 148 ALA A O 1
ATOM 1187 N N . ALA A 1 149 ? -0.212 3.178 -0.437 1.00 98.25 149 ALA A N 1
ATOM 1188 C CA . ALA A 1 149 ? -1.553 3.121 0.148 1.00 98.25 149 ALA A CA 1
ATOM 1189 C C . ALA A 1 149 ? -1.743 1.911 1.083 1.00 98.25 149 ALA A C 1
ATOM 1191 O O . ALA A 1 149 ? -2.305 2.051 2.175 1.00 98.25 149 ALA A O 1
ATOM 1192 N N . LEU A 1 150 ? -1.247 0.731 0.692 1.00 98.81 150 LEU A N 1
ATOM 1193 C CA . LEU A 1 150 ? -1.226 -0.460 1.544 1.00 98.81 150 LEU A CA 1
ATOM 1194 C C . LEU A 1 150 ? -0.442 -0.197 2.835 1.00 98.81 150 LEU A C 1
ATOM 1196 O O . LEU A 1 150 ? -0.962 -0.428 3.926 1.00 98.81 150 LEU A O 1
ATOM 1200 N N . LEU A 1 151 ? 0.790 0.298 2.721 1.00 98.81 151 LEU A N 1
ATOM 1201 C CA . LEU A 1 151 ? 1.680 0.512 3.861 1.00 98.81 151 LEU A CA 1
ATOM 1202 C C . LEU A 1 151 ? 1.152 1.599 4.805 1.00 98.81 151 LEU A C 1
ATOM 1204 O O . LEU A 1 151 ? 1.150 1.394 6.015 1.00 98.81 151 LEU A O 1
ATOM 1208 N N . ALA A 1 152 ? 0.591 2.686 4.273 1.00 98.38 152 ALA A N 1
ATOM 1209 C CA . ALA A 1 152 ? -0.112 3.697 5.062 1.00 98.38 152 ALA A CA 1
ATOM 1210 C C . ALA A 1 152 ? -1.307 3.104 5.830 1.00 98.38 152 ALA A C 1
ATOM 1212 O O . ALA A 1 152 ? -1.495 3.373 7.015 1.00 98.38 152 ALA A O 1
ATOM 1213 N N . THR A 1 153 ? -2.092 2.239 5.182 1.00 98.50 153 THR A N 1
ATOM 1214 C CA . THR A 1 153 ? -3.232 1.562 5.823 1.00 98.50 153 THR A CA 1
ATOM 1215 C C . THR A 1 153 ? -2.771 0.614 6.933 1.00 98.50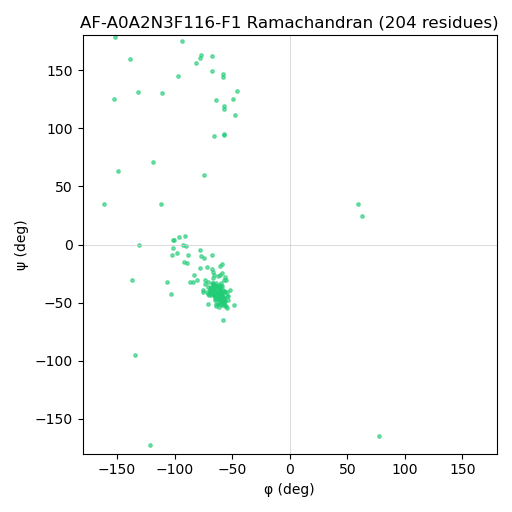 153 THR A C 1
ATOM 1217 O O . THR A 1 153 ? -3.394 0.547 7.995 1.00 98.50 153 THR A O 1
ATOM 1220 N N . LEU A 1 154 ? -1.671 -0.114 6.716 1.00 98.75 154 LEU A N 1
ATOM 1221 C CA . LEU A 1 154 ? -1.061 -0.979 7.727 1.00 98.75 154 LEU A CA 1
ATOM 1222 C C . LEU A 1 154 ? -0.485 -0.177 8.903 1.00 98.75 154 LEU A C 1
ATOM 1224 O O . LEU A 1 154 ? -0.640 -0.626 10.038 1.00 98.75 154 LEU A O 1
ATOM 1228 N N . SER A 1 155 ? 0.086 1.004 8.650 1.00 98.44 155 SER A N 1
ATOM 1229 C CA . SER A 1 155 ? 0.590 1.928 9.677 1.00 98.44 155 SER A CA 1
ATOM 1230 C C . SER A 1 155 ? -0.543 2.381 10.591 1.00 98.44 155 SER A C 1
ATOM 1232 O O . SER A 1 155 ? -0.525 2.100 11.794 1.00 98.44 155 SER A O 1
ATOM 1234 N N . LEU A 1 156 ? -1.623 2.906 10.004 1.00 97.69 156 LEU A N 1
ATOM 1235 C CA . LEU A 1 156 ? -2.828 3.309 10.733 1.00 97.69 156 LEU A CA 1
ATOM 1236 C C . LEU A 1 156 ? -3.440 2.143 11.518 1.00 97.69 156 LEU A C 1
ATOM 1238 O O . LEU A 1 156 ? -3.895 2.303 12.655 1.00 97.69 156 LEU A O 1
ATOM 1242 N N . TRP A 1 157 ? -3.439 0.941 10.936 1.00 97.88 157 TRP A N 1
ATOM 1243 C CA . TRP A 1 157 ? -3.943 -0.248 11.615 1.00 97.88 157 TRP A CA 1
ATOM 1244 C C . TRP A 1 157 ? -3.046 -0.681 12.778 1.00 97.88 157 TRP A C 1
ATOM 1246 O O . TRP A 1 157 ? -3.561 -1.056 13.836 1.00 97.88 157 TRP A O 1
ATOM 1256 N N . GLY A 1 158 ? -1.725 -0.596 12.617 1.00 97.69 158 GLY A N 1
ATOM 1257 C CA . GLY A 1 158 ? -0.744 -0.780 13.682 1.00 97.69 158 GLY A CA 1
ATOM 1258 C C . GLY A 1 158 ? -0.993 0.185 14.837 1.00 97.69 158 GLY A C 1
ATOM 1259 O O . GLY A 1 158 ? -1.179 -0.265 15.968 1.00 97.69 158 GLY A O 1
ATOM 1260 N N . LEU A 1 159 ? -1.131 1.481 14.547 1.00 97.00 159 LEU A N 1
ATOM 1261 C CA . LEU A 1 159 ? -1.423 2.516 15.542 1.00 97.00 159 LEU A CA 1
ATOM 1262 C C . LEU A 1 159 ? -2.732 2.246 16.299 1.00 97.00 159 LEU A C 1
ATOM 1264 O O . LEU A 1 159 ? -2.760 2.266 17.532 1.00 97.00 159 LEU A O 1
ATOM 1268 N N . ALA A 1 160 ? -3.807 1.904 15.585 1.00 95.38 160 ALA A N 1
ATOM 1269 C CA . ALA A 1 160 ? -5.086 1.549 16.201 1.00 95.38 160 ALA A CA 1
ATOM 1270 C C . ALA A 1 160 ? -4.964 0.337 17.144 1.00 95.38 160 ALA A C 1
ATOM 1272 O O . ALA A 1 160 ? -5.627 0.264 18.183 1.00 95.38 160 ALA A O 1
ATOM 1273 N N . ARG A 1 161 ? -4.106 -0.634 16.808 1.00 96.06 161 ARG A N 1
ATOM 1274 C CA . ARG A 1 161 ? -3.847 -1.803 17.657 1.00 96.06 161 ARG A CA 1
ATOM 1275 C C . ARG A 1 161 ? -2.976 -1.469 18.863 1.00 96.06 161 ARG A C 1
ATOM 1277 O O . ARG A 1 161 ? -3.285 -1.962 19.948 1.00 96.06 161 ARG A O 1
ATOM 1284 N N . ILE A 1 162 ? -1.964 -0.615 18.704 1.00 96.00 162 ILE A N 1
ATOM 1285 C CA . ILE A 1 162 ? -1.153 -0.094 19.815 1.00 96.00 162 ILE A CA 1
ATOM 1286 C C . ILE A 1 162 ? -2.069 0.573 20.839 1.00 96.00 162 ILE A C 1
ATOM 1288 O O . ILE A 1 162 ? -2.025 0.211 22.009 1.00 96.00 162 ILE A O 1
ATOM 1292 N N . TRP A 1 163 ? -2.978 1.444 20.394 1.00 92.25 163 TRP A N 1
ATOM 1293 C CA . TRP A 1 163 ? -3.915 2.133 21.284 1.00 92.25 163 TRP A CA 1
ATOM 1294 C C . TRP A 1 163 ? -4.810 1.178 22.089 1.00 92.25 163 TRP A C 1
ATOM 1296 O O . TRP A 1 163 ? -5.140 1.441 23.242 1.00 92.25 163 TRP A O 1
ATOM 1306 N N . ARG A 1 164 ? -5.208 0.049 21.491 1.00 91.69 164 ARG A N 1
ATOM 1307 C CA . ARG A 1 164 ? -6.104 -0.928 22.132 1.00 91.69 164 ARG A CA 1
ATOM 1308 C C . ARG A 1 164 ? -5.391 -1.960 23.003 1.00 91.69 164 ARG A C 1
ATOM 1310 O O . ARG A 1 164 ? -6.016 -2.492 23.916 1.00 91.69 164 ARG A O 1
ATOM 1317 N N . ARG A 1 165 ? -4.166 -2.356 22.648 1.00 93.88 165 ARG A N 1
ATOM 1318 C CA . ARG A 1 165 ? -3.471 -3.518 23.240 1.00 93.88 165 ARG A CA 1
ATOM 1319 C C . ARG A 1 165 ? -2.000 -3.276 23.561 1.00 93.88 165 ARG A C 1
ATOM 1321 O O . ARG A 1 165 ? -1.497 -3.927 24.468 1.00 93.88 165 ARG A O 1
ATOM 1328 N N . GLY A 1 166 ? -1.314 -2.423 22.803 1.00 92.62 166 GLY A N 1
ATOM 1329 C CA . GLY A 1 166 ? 0.075 -2.030 23.058 1.00 92.62 166 GLY A CA 1
ATOM 1330 C C . GLY A 1 166 ? 1.115 -3.153 22.980 1.00 92.62 166 GLY A C 1
ATOM 1331 O O . GLY A 1 166 ? 2.160 -3.040 23.611 1.00 92.62 166 GLY A O 1
ATOM 1332 N N . GLN A 1 167 ? 0.863 -4.248 22.253 1.00 96.00 167 GLN A N 1
ATOM 1333 C CA . GLN A 1 167 ? 1.788 -5.391 22.225 1.00 96.00 167 GLN A CA 1
ATOM 1334 C C . GLN A 1 167 ? 2.951 -5.151 21.255 1.00 96.00 167 GLN A C 1
ATOM 1336 O O . GLN A 1 167 ? 2.799 -4.439 20.263 1.00 96.00 167 GLN A O 1
ATOM 1341 N N . THR A 1 168 ? 4.088 -5.827 21.456 1.00 96.69 168 THR A N 1
ATOM 1342 C CA . THR A 1 168 ? 5.288 -5.698 20.600 1.00 96.69 168 THR A CA 1
ATOM 1343 C C . THR A 1 168 ? 4.991 -5.894 19.112 1.00 96.69 168 THR A C 1
ATOM 1345 O O . THR A 1 168 ? 5.499 -5.161 18.273 1.00 96.69 168 THR A O 1
ATOM 1348 N N . ARG A 1 169 ? 4.109 -6.837 18.762 1.00 96.94 169 ARG A N 1
ATOM 1349 C CA . ARG A 1 169 ? 3.689 -7.067 17.367 1.00 96.94 169 ARG A CA 1
ATOM 1350 C C . ARG A 1 169 ? 2.894 -5.909 16.756 1.00 96.94 169 ARG A C 1
ATOM 1352 O O . ARG A 1 169 ? 2.897 -5.751 15.541 1.00 96.94 169 ARG A O 1
ATOM 1359 N N . ASP A 1 170 ? 2.172 -5.149 17.578 1.00 97.00 170 ASP A N 1
ATOM 1360 C CA . ASP A 1 170 ? 1.381 -4.004 17.124 1.00 97.00 170 ASP A CA 1
ATOM 1361 C C . ASP A 1 170 ? 2.325 -2.829 16.815 1.00 97.00 170 ASP A C 1
ATOM 1363 O O . ASP A 1 170 ? 2.199 -2.197 15.768 1.00 97.00 170 ASP A O 1
ATOM 1367 N N . TRP A 1 171 ? 3.342 -2.635 17.664 1.00 97.69 171 TRP A N 1
ATOM 1368 C CA . TRP A 1 171 ? 4.465 -1.725 17.417 1.00 97.69 171 TRP A CA 1
ATOM 1369 C C . TRP A 1 171 ? 5.271 -2.102 16.179 1.00 97.69 171 TRP A C 1
ATOM 1371 O O . TRP A 1 171 ? 5.537 -1.238 15.352 1.00 97.69 171 TRP A O 1
ATOM 1381 N N . ALA A 1 172 ? 5.616 -3.381 16.014 1.00 98.31 172 ALA A N 1
ATOM 1382 C CA . ALA A 1 172 ? 6.335 -3.847 14.834 1.00 98.31 172 ALA A CA 1
ATOM 1383 C C . ALA A 1 172 ? 5.537 -3.584 13.548 1.00 98.31 172 ALA A C 1
ATOM 1385 O O . ALA A 1 172 ? 6.097 -3.068 12.588 1.00 98.31 172 ALA A O 1
ATOM 1386 N N . LEU A 1 173 ? 4.228 -3.876 13.542 1.00 98.25 173 LEU A N 1
ATOM 1387 C CA . LEU A 1 173 ? 3.360 -3.577 12.402 1.00 98.25 173 LEU A CA 1
ATOM 1388 C C . LEU A 1 173 ? 3.383 -2.083 12.060 1.00 98.25 173 LEU A C 1
ATOM 1390 O O . LEU A 1 173 ? 3.592 -1.749 10.898 1.00 98.25 173 LEU A O 1
ATOM 1394 N N . TYR A 1 174 ? 3.201 -1.212 13.055 1.00 98.19 174 TYR A N 1
ATOM 1395 C CA . TYR A 1 174 ? 3.270 0.239 12.878 1.00 98.19 174 TYR A CA 1
ATOM 1396 C C . TYR A 1 174 ? 4.634 0.660 12.318 1.00 98.19 174 TYR A C 1
ATOM 1398 O O . TYR A 1 174 ? 4.718 1.049 11.162 1.00 98.19 174 TYR A O 1
ATOM 1406 N N . VAL A 1 175 ? 5.720 0.458 13.070 1.00 98.06 175 VAL A N 1
ATOM 1407 C CA . VAL A 1 175 ? 7.062 0.950 12.716 1.00 98.06 175 VAL A CA 1
ATOM 1408 C C . VAL A 1 175 ? 7.529 0.431 11.356 1.00 98.06 175 VAL A C 1
ATOM 1410 O O . VAL A 1 175 ? 8.000 1.213 10.532 1.00 98.06 175 VAL A O 1
ATOM 1413 N N . VAL A 1 176 ? 7.384 -0.872 11.092 1.00 98.56 176 VAL A N 1
ATOM 1414 C CA . VAL A 1 176 ? 7.841 -1.465 9.826 1.00 98.56 176 VAL A CA 1
ATOM 1415 C C . VAL A 1 176 ? 7.046 -0.909 8.651 1.00 98.56 176 VAL A C 1
ATOM 1417 O O . VAL A 1 176 ? 7.640 -0.558 7.634 1.00 98.56 176 VAL A O 1
ATOM 1420 N N . SER A 1 177 ? 5.721 -0.794 8.774 1.00 98.69 177 SER A N 1
ATOM 1421 C CA . SER A 1 177 ? 4.899 -0.265 7.681 1.00 98.69 177 SER A CA 1
ATOM 1422 C C . SER A 1 177 ? 5.101 1.234 7.464 1.00 98.69 177 SER A C 1
ATOM 1424 O O . SER A 1 177 ? 5.176 1.649 6.311 1.00 98.69 177 SER A O 1
ATOM 1426 N N . THR A 1 178 ? 5.290 2.033 8.519 1.00 98.06 178 THR A N 1
ATOM 1427 C CA . THR A 1 178 ? 5.631 3.459 8.409 1.00 98.06 178 THR A CA 1
ATOM 1428 C C . THR A 1 178 ? 6.970 3.655 7.697 1.00 98.06 178 THR A C 1
ATOM 1430 O O . THR A 1 178 ? 7.048 4.419 6.735 1.00 98.06 178 THR A O 1
ATOM 1433 N N . ILE A 1 179 ? 8.024 2.942 8.118 1.00 98.19 179 ILE A N 1
ATOM 1434 C CA . ILE A 1 179 ? 9.349 3.030 7.482 1.00 98.19 179 ILE A CA 1
ATOM 1435 C C . ILE A 1 179 ? 9.257 2.588 6.022 1.00 98.19 179 ILE A C 1
ATOM 1437 O O . ILE A 1 179 ? 9.728 3.295 5.134 1.00 98.19 179 ILE A O 1
ATOM 1441 N N . ALA A 1 180 ? 8.599 1.461 5.754 1.00 98.56 180 ALA A N 1
ATOM 1442 C CA . ALA A 1 180 ? 8.408 0.983 4.394 1.00 98.56 180 ALA A CA 1
ATOM 1443 C C . ALA A 1 180 ? 7.626 1.997 3.536 1.00 98.56 180 ALA A C 1
ATOM 1445 O O . ALA A 1 180 ? 7.981 2.213 2.379 1.00 98.56 180 ALA A O 1
ATOM 1446 N N . ALA A 1 181 ? 6.598 2.658 4.083 1.00 98.38 181 ALA A N 1
ATOM 1447 C CA . ALA A 1 181 ? 5.831 3.679 3.369 1.00 98.38 181 ALA A CA 1
ATOM 1448 C C . ALA A 1 181 ? 6.709 4.882 2.994 1.00 98.38 181 ALA A C 1
ATOM 1450 O O . ALA A 1 181 ? 6.637 5.361 1.860 1.00 98.38 181 ALA A O 1
ATOM 1451 N N . LEU A 1 182 ? 7.575 5.333 3.910 1.00 97.06 182 LEU A N 1
ATOM 1452 C CA . LEU A 1 182 ? 8.549 6.404 3.664 1.00 97.06 182 LEU A CA 1
ATOM 1453 C C . LEU A 1 182 ? 9.593 6.007 2.614 1.00 97.06 182 LEU A C 1
ATOM 1455 O O . LEU A 1 182 ? 9.979 6.837 1.798 1.00 97.06 182 LEU A O 1
ATOM 1459 N N . TYR A 1 183 ? 9.995 4.735 2.584 1.00 97.56 183 TYR A N 1
ATOM 1460 C CA . TYR A 1 183 ? 10.878 4.179 1.555 1.00 97.56 183 TYR A CA 1
ATOM 1461 C C . TYR A 1 183 ? 10.168 3.871 0.223 1.00 97.56 183 TYR A C 1
ATOM 1463 O O . TYR A 1 183 ? 10.824 3.497 -0.747 1.00 97.56 183 TYR A O 1
ATOM 1471 N N . THR A 1 184 ? 8.844 4.034 0.159 1.00 97.69 184 THR A N 1
ATOM 1472 C CA . THR A 1 184 ? 8.031 3.814 -1.050 1.00 97.69 184 THR A CA 1
ATOM 1473 C C . THR A 1 184 ? 7.626 5.126 -1.713 1.00 97.69 184 THR A C 1
ATOM 1475 O O . THR A 1 184 ? 7.662 5.242 -2.934 1.00 97.69 184 THR A O 1
ATOM 1478 N N . LEU A 1 185 ? 7.216 6.118 -0.921 1.00 96.31 185 LEU A N 1
ATOM 1479 C CA . LEU A 1 185 ? 6.737 7.403 -1.417 1.00 96.31 185 LEU A CA 1
ATOM 1480 C C . LEU A 1 185 ? 6.989 8.488 -0.368 1.00 96.31 185 LEU A C 1
ATOM 1482 O O . LEU A 1 185 ? 6.502 8.375 0.756 1.00 96.31 185 LEU A O 1
ATOM 1486 N N . TYR A 1 186 ? 7.680 9.571 -0.733 1.00 94.00 186 TYR A N 1
ATOM 1487 C CA . TYR A 1 186 ? 7.976 10.663 0.207 1.00 94.00 186 TYR A CA 1
ATOM 1488 C C . TYR A 1 186 ? 6.717 11.310 0.792 1.00 94.00 186 TYR A C 1
ATOM 1490 O O . TYR A 1 186 ? 6.696 11.678 1.966 1.00 94.00 186 TYR A O 1
ATOM 1498 N N . LEU A 1 187 ? 5.630 11.367 0.014 1.00 94.88 187 LEU A N 1
ATOM 1499 C CA . LEU A 1 187 ? 4.342 11.889 0.475 1.00 94.88 187 LEU A CA 1
ATOM 1500 C C . LEU A 1 187 ? 3.767 11.103 1.667 1.00 94.88 187 LEU A C 1
ATOM 1502 O O . LEU A 1 187 ? 2.950 11.647 2.411 1.00 94.88 187 LEU A O 1
ATOM 1506 N N . SER A 1 188 ? 4.227 9.873 1.924 1.00 96.19 188 SER A N 1
ATOM 1507 C CA . SER A 1 188 ? 3.852 9.094 3.111 1.00 96.19 188 SER A CA 1
ATOM 1508 C C . SER A 1 188 ? 4.205 9.790 4.431 1.00 96.19 188 SER A C 1
ATOM 1510 O O . SER A 1 188 ? 3.615 9.461 5.457 1.00 96.19 188 SER A O 1
ATOM 1512 N N . VAL A 1 189 ? 5.083 10.804 4.428 1.00 96.31 189 VAL A N 1
ATOM 1513 C CA . VAL A 1 189 ? 5.315 11.667 5.602 1.00 96.31 189 VAL A CA 1
ATOM 1514 C C . VAL A 1 189 ? 4.023 12.320 6.109 1.00 96.31 189 VAL A C 1
ATOM 1516 O O . VAL A 1 189 ? 3.859 12.515 7.311 1.00 96.31 189 VAL A O 1
ATOM 1519 N N . SER A 1 190 ? 3.065 12.594 5.219 1.00 95.56 190 SER A N 1
ATOM 1520 C CA . SER A 1 190 ? 1.753 13.133 5.596 1.00 95.56 190 SER A CA 1
ATOM 1521 C C . SER A 1 190 ? 0.975 12.188 6.516 1.00 95.56 190 SER A C 1
ATOM 1523 O O . SER A 1 190 ? 0.327 12.649 7.453 1.00 95.56 190 SER A O 1
ATOM 1525 N N . VAL A 1 191 ? 1.094 10.872 6.311 1.00 94.56 191 VAL A N 1
ATOM 1526 C CA . VAL A 1 191 ? 0.463 9.850 7.159 1.00 94.56 191 VAL A CA 1
ATOM 1527 C C . VAL A 1 191 ? 1.035 9.928 8.568 1.00 94.56 191 VAL A C 1
ATOM 1529 O O . VAL A 1 191 ? 0.271 10.010 9.525 1.00 94.56 191 VAL A O 1
ATOM 1532 N N . LEU A 1 192 ? 2.363 10.026 8.689 1.00 94.44 192 LEU A N 1
ATOM 1533 C CA . LEU A 1 192 ? 3.037 10.170 9.978 1.00 94.44 192 LEU A CA 1
ATOM 1534 C C . LEU A 1 192 ? 2.597 11.449 10.706 1.00 94.44 192 LEU A C 1
ATOM 1536 O O . LEU A 1 192 ? 2.341 11.426 11.910 1.00 94.44 192 LEU A O 1
ATOM 1540 N N . VAL A 1 193 ? 2.474 12.569 9.988 1.00 96.00 193 VAL A N 1
ATOM 1541 C CA . VAL A 1 193 ? 1.968 13.826 10.562 1.00 96.00 193 VAL A CA 1
ATOM 1542 C C . VAL A 1 193 ? 0.542 13.641 11.087 1.00 96.00 193 VAL A C 1
ATOM 1544 O O . VAL A 1 193 ? 0.265 14.010 12.227 1.00 96.00 193 VAL A O 1
ATOM 1547 N N . ILE A 1 194 ? -0.349 13.028 10.305 1.00 93.62 194 ILE A N 1
ATOM 1548 C CA . ILE A 1 194 ? -1.742 12.768 10.703 1.00 93.62 194 ILE A CA 1
ATOM 1549 C C . ILE A 1 194 ? -1.806 11.865 11.940 1.00 93.62 194 ILE A C 1
ATOM 1551 O O . ILE A 1 194 ? -2.539 12.168 12.881 1.00 93.62 194 ILE A O 1
ATOM 1555 N N . GLU A 1 195 ? -1.026 10.787 11.967 1.00 94.31 195 GLU A N 1
ATOM 1556 C CA . GLU A 1 195 ? -0.947 9.849 13.089 1.00 94.31 195 GLU A CA 1
ATOM 1557 C C . GLU A 1 195 ? -0.516 10.550 14.384 1.00 94.31 195 GLU A C 1
ATOM 1559 O O . GLU A 1 195 ? -1.165 10.399 15.422 1.00 94.31 195 GLU A O 1
ATOM 1564 N N . ASN A 1 196 ? 0.527 11.383 14.322 1.00 93.50 196 ASN A N 1
ATOM 1565 C CA . ASN A 1 196 ? 1.016 12.129 15.482 1.00 93.50 196 ASN A CA 1
ATOM 1566 C C . ASN A 1 196 ? 0.030 13.213 15.933 1.00 93.50 196 ASN A C 1
ATOM 1568 O O . ASN A 1 196 ? -0.216 13.355 17.130 1.00 93.50 196 ASN A O 1
ATOM 1572 N N . LEU A 1 197 ? -0.583 13.949 15.001 1.00 94.50 197 LEU A N 1
ATOM 1573 C CA . LEU A 1 197 ? -1.620 14.932 15.327 1.00 94.50 197 LEU A CA 1
ATOM 1574 C C . LEU A 1 197 ? -2.825 14.269 15.999 1.00 94.50 197 LEU A C 1
ATOM 1576 O O . LEU A 1 197 ? -3.331 14.785 16.995 1.00 94.50 197 LEU A O 1
ATOM 1580 N N . PHE A 1 198 ? -3.258 13.111 15.502 1.00 90.81 198 PHE A N 1
ATOM 1581 C CA . PHE A 1 198 ? -4.330 12.331 16.111 1.00 90.81 198 PHE A CA 1
ATOM 1582 C C . PHE A 1 198 ? -3.991 11.942 17.555 1.00 90.81 198 PHE A C 1
ATOM 1584 O O . PHE A 1 198 ? -4.795 12.181 18.457 1.00 90.81 198 PHE A O 1
ATOM 1591 N N . VAL A 1 199 ? -2.784 11.422 17.802 1.00 91.50 199 VAL A N 1
ATOM 1592 C CA . VAL A 1 199 ? -2.323 11.081 19.158 1.00 91.50 199 VAL A CA 1
ATOM 1593 C C . VAL A 1 199 ? -2.278 12.317 20.060 1.00 91.50 199 VAL A C 1
ATOM 1595 O O . VAL A 1 199 ? -2.799 12.273 21.174 1.00 91.50 199 VAL A O 1
ATOM 1598 N N . LEU A 1 200 ? -1.734 13.441 19.587 1.00 93.50 200 LEU A N 1
ATOM 1599 C CA . LEU A 1 200 ? -1.685 14.694 20.349 1.00 93.50 200 LEU A CA 1
ATOM 1600 C C . LEU A 1 200 ? -3.085 15.191 20.733 1.00 93.50 200 LEU A C 1
ATOM 1602 O O . LEU A 1 200 ? -3.306 15.593 21.876 1.00 93.50 200 LEU A O 1
ATOM 1606 N N . LEU A 1 201 ? -4.046 15.142 19.808 1.00 93.06 201 LEU A N 1
ATOM 1607 C CA . LEU A 1 201 ? -5.433 15.532 20.075 1.00 93.06 201 LEU A CA 1
ATOM 1608 C C . LEU A 1 201 ? -6.109 14.604 21.090 1.00 93.06 201 LEU A C 1
ATOM 1610 O O . LEU A 1 201 ? -6.879 15.081 21.922 1.00 93.06 201 LEU A O 1
ATOM 1614 N N . LEU A 1 202 ? -5.815 13.302 21.057 1.00 89.50 202 LEU A N 1
ATOM 1615 C CA . LEU A 1 202 ? -6.325 12.353 22.048 1.00 89.50 202 LEU A CA 1
ATOM 1616 C C . LEU A 1 202 ? -5.737 12.591 23.440 1.00 89.50 202 LEU A C 1
ATOM 1618 O O . LEU A 1 202 ? -6.470 12.496 24.423 1.00 89.50 202 LEU A O 1
ATOM 1622 N N . LEU A 1 203 ? -4.446 12.918 23.531 1.00 90.62 203 LEU A N 1
ATOM 1623 C CA . LEU A 1 203 ? -3.791 13.229 24.803 1.00 90.62 203 LEU A CA 1
ATOM 1624 C C . LEU A 1 203 ? -4.319 14.526 25.425 1.00 90.62 203 LEU A C 1
ATOM 1626 O O . LEU A 1 203 ? -4.438 14.594 26.638 1.00 90.62 203 LEU A O 1
ATOM 1630 N N . ARG A 1 204 ? -4.696 15.523 24.613 1.00 89.81 204 ARG A N 1
ATOM 1631 C CA . ARG A 1 204 ? -5.301 16.783 25.090 1.00 89.81 204 ARG A CA 1
ATOM 1632 C C . ARG A 1 204 ? -6.737 16.648 25.602 1.00 89.81 204 ARG A C 1
ATOM 1634 O O . ARG A 1 204 ? -7.230 17.562 26.249 1.00 89.81 204 ARG A O 1
ATOM 1641 N N . ARG A 1 205 ? -7.439 15.572 25.236 1.00 84.75 205 ARG A N 1
ATOM 1642 C CA . ARG A 1 205 ? -8.823 15.303 25.672 1.00 84.75 205 ARG A CA 1
ATOM 1643 C C . ARG A 1 205 ? -8.899 14.500 26.973 1.00 84.75 205 ARG A C 1
ATOM 1645 O O . ARG A 1 205 ? -10.004 14.190 27.410 1.00 84.75 205 ARG A O 1
ATOM 1652 N N . ARG A 1 206 ? -7.753 14.117 27.533 1.00 65.25 206 ARG A N 1
ATOM 1653 C CA . ARG A 1 206 ? -7.628 13.488 28.849 1.00 65.25 206 ARG A CA 1
ATOM 1654 C C . ARG A 1 206 ? -7.191 14.528 29.865 1.00 65.25 206 ARG A C 1
ATOM 1656 O O . ARG A 1 206 ? -7.621 14.371 31.023 1.00 65.25 206 ARG A O 1
#

Nearest PDB structures (foldseek):
  3waj-assembly1_A  TM=7.247E-01  e=8.247E-03  Archaeoglobus fulgidus DSM 4304
  3wak-assembly1_A  TM=7.051E-01  e=6.836E-03  Archaeoglobus fulgidus DSM 4304
  5f15-assembly1_A  TM=6.501E-01  e=4.460E-02  Cupriavidus metallidurans CH34
  5ezm-assembly1_A  TM=6.026E-01  e=4.460E-02  Cupriavidus metallidurans CH34